Protein AF-A0A812KRI3-F1 (afdb_monomer_lite)

Foldseek 3Di:
DDADLQPLFDWDDDPPDDIDTDPAWDKDAQPPDDQDQGIWTPHDSQWIFTWGQDPVGIDGFWIWGWDHHNVDIDIDIDTPDPVCVVVDAQGPQQPVVVRRDDDDDPDQCVVVVHDPVVSVVVVVVVVVVPQPRDFDDDPLLVVQLVLLCVLPNPVVVVVPRLSNSSSRVCSRRNSVSSNRSSVSVVVD

Secondary structure (DSSP, 8-state):
-B--TTT---EE--TTPPPEE--S-EEEE--SS-SSEEEEEEEETTEEEEEEEETTEEEEEEEEEEEEETTEEEEEEEESSGGGGGG--S---TT-TTT--PPP--S-TTTTT--HHHHHHHHHHHHTTTSSS----THHHHHHHHHHHHHH-HHHHHT-HHHHHHHHHHHHH-HHHHHHHHHHHTT-

Structure (mmCIF, N/CA/C/O backbone):
data_AF-A0A812KRI3-F1
#
_entry.id   AF-A0A812KRI3-F1
#
loop_
_atom_site.group_PDB
_atom_site.id
_atom_site.type_symbol
_atom_site.label_atom_id
_atom_site.label_alt_id
_atom_site.label_comp_id
_atom_site.label_asym_id
_atom_site.label_entity_id
_atom_site.label_seq_id
_atom_site.pdbx_PDB_ins_code
_atom_site.Cartn_x
_atom_site.Cartn_y
_atom_site.Cartn_z
_atom_site.occupancy
_atom_site.B_iso_or_equiv
_atom_site.auth_seq_id
_atom_site.auth_comp_id
_atom_site.auth_asym_id
_atom_site.auth_atom_id
_atom_site.pdbx_PDB_model_num
ATOM 1 N N . MET A 1 1 ? 4.266 -7.691 -10.364 1.00 86.94 1 MET A N 1
ATOM 2 C CA . MET A 1 1 ? 4.251 -8.475 -9.106 1.00 86.94 1 MET A CA 1
ATOM 3 C C . MET A 1 1 ? 2.855 -8.373 -8.529 1.00 86.94 1 MET A C 1
ATOM 5 O O . MET A 1 1 ? 2.198 -7.378 -8.803 1.00 86.94 1 MET A O 1
ATOM 9 N N . GLU A 1 2 ? 2.407 -9.366 -7.775 1.00 88.56 2 GLU A N 1
ATOM 10 C CA . GLU A 1 2 ? 1.083 -9.372 -7.146 1.00 88.56 2 GLU A CA 1
ATOM 11 C C . GLU A 1 2 ? 1.200 -9.870 -5.702 1.00 88.56 2 GLU A C 1
ATOM 13 O O . GLU A 1 2 ? 2.012 -10.753 -5.418 1.00 88.56 2 GLU A O 1
ATOM 18 N N . LEU A 1 3 ? 0.403 -9.286 -4.809 1.00 88.56 3 LEU A N 1
ATOM 19 C CA . LEU A 1 3 ? 0.239 -9.702 -3.421 1.00 88.56 3 LEU A CA 1
ATOM 20 C C . LEU A 1 3 ? -1.256 -9.805 -3.127 1.00 88.56 3 LEU A C 1
ATOM 22 O O . LEU A 1 3 ? -2.022 -8.910 -3.480 1.00 88.56 3 LEU A O 1
ATOM 26 N N . THR A 1 4 ? -1.652 -10.877 -2.451 1.00 84.50 4 THR A N 1
ATOM 27 C CA . THR A 1 4 ? -3.043 -11.166 -2.092 1.00 84.50 4 THR A CA 1
ATOM 28 C C . THR A 1 4 ? -3.178 -11.378 -0.590 1.00 84.50 4 THR A C 1
ATOM 30 O O . THR A 1 4 ? -2.294 -11.957 0.039 1.00 84.50 4 THR A O 1
ATOM 33 N N . SER A 1 5 ? -4.302 -10.953 -0.008 1.00 82.50 5 SER A N 1
ATOM 34 C CA . SER A 1 5 ? -4.570 -11.086 1.434 1.00 82.50 5 SER A CA 1
ATOM 35 C C . SER A 1 5 ? -4.965 -12.506 1.856 1.00 82.50 5 SER A C 1
ATOM 37 O O . SER A 1 5 ? -5.220 -12.736 3.036 1.00 82.50 5 SER A O 1
ATOM 39 N N . GLU A 1 6 ? -5.077 -13.430 0.896 1.00 83.12 6 GLU A N 1
ATOM 40 C CA . GLU A 1 6 ? -5.405 -14.842 1.119 1.00 83.12 6 GLU A CA 1
ATOM 41 C C . GLU A 1 6 ? -4.252 -15.591 1.797 1.00 83.12 6 GLU A C 1
ATOM 43 O O . GLU A 1 6 ? -4.473 -16.334 2.748 1.00 83.12 6 GLU A O 1
ATOM 48 N N . ASP A 1 7 ? -3.019 -15.362 1.344 1.00 87.31 7 ASP A N 1
ATOM 49 C CA . ASP A 1 7 ? -1.835 -16.072 1.835 1.00 87.31 7 ASP A CA 1
ATOM 50 C C . ASP A 1 7 ? -0.623 -15.172 2.095 1.00 87.31 7 ASP A C 1
ATOM 52 O O . ASP A 1 7 ? 0.414 -15.652 2.555 1.00 87.31 7 ASP A O 1
ATOM 56 N N . CYS A 1 8 ? -0.740 -13.871 1.817 1.00 89.62 8 CYS A N 1
ATOM 57 C CA . CYS A 1 8 ? 0.326 -12.894 1.999 1.00 89.62 8 CYS A CA 1
ATOM 58 C C . CYS A 1 8 ? 1.640 -13.260 1.295 1.00 89.62 8 CYS A C 1
ATOM 60 O O . CYS A 1 8 ? 2.725 -12.877 1.744 1.00 89.62 8 CYS A O 1
ATOM 62 N N . GLN A 1 9 ? 1.555 -13.972 0.168 1.00 91.31 9 GLN A N 1
ATOM 63 C CA . GLN A 1 9 ? 2.718 -14.334 -0.631 1.00 91.31 9 GLN A CA 1
ATOM 64 C C . GLN A 1 9 ? 2.850 -13.439 -1.858 1.00 91.31 9 GLN A C 1
ATOM 66 O O . GLN A 1 9 ? 1.951 -13.342 -2.696 1.00 91.31 9 GLN A O 1
ATOM 71 N N . TRP A 1 10 ? 4.025 -12.826 -1.994 1.00 92.12 10 TRP A N 1
ATOM 72 C CA . TRP A 1 10 ? 4.387 -12.110 -3.206 1.00 92.12 10 TRP A CA 1
ATOM 73 C C . TRP A 1 10 ? 4.599 -13.086 -4.356 1.00 92.12 10 TRP A C 1
ATOM 75 O O . TRP A 1 10 ? 5.357 -14.054 -4.257 1.00 92.12 10 TRP A O 1
ATOM 85 N N . ARG A 1 11 ? 3.956 -12.789 -5.481 1.00 91.62 11 ARG A N 1
ATOM 86 C CA . ARG A 1 11 ? 4.063 -13.544 -6.723 1.00 91.62 11 ARG A CA 1
ATOM 87 C C . ARG A 1 11 ? 4.602 -12.664 -7.835 1.00 91.62 11 ARG A C 1
ATOM 89 O O . ARG A 1 11 ? 4.331 -11.463 -7.917 1.00 91.62 11 ARG A O 1
ATOM 96 N N . SER A 1 12 ? 5.364 -13.272 -8.731 1.00 89.69 12 SER A N 1
ATOM 97 C CA . SER A 1 12 ? 5.821 -12.619 -9.954 1.00 89.69 12 SER A CA 1
ATOM 98 C C . SER A 1 12 ? 5.426 -13.428 -11.177 1.00 89.69 12 SER A C 1
ATOM 100 O O . SER A 1 12 ? 5.276 -14.649 -11.130 1.00 89.69 12 SER A O 1
ATOM 102 N N . LYS A 1 13 ? 5.258 -12.704 -12.277 1.00 86.06 13 LYS A N 1
ATOM 103 C CA . LYS A 1 13 ? 5.088 -13.229 -13.621 1.00 86.06 13 LYS A CA 1
ATOM 104 C C . LYS A 1 13 ? 5.962 -12.380 -14.535 1.00 86.06 13 LYS A C 1
ATOM 106 O O . LYS A 1 13 ? 5.955 -11.157 -14.420 1.00 86.06 13 LYS A O 1
ATOM 111 N N . ASN A 1 14 ? 6.737 -13.031 -15.396 1.00 77.75 14 ASN A N 1
ATOM 112 C CA . ASN A 1 14 ? 7.571 -12.371 -16.398 1.00 77.75 14 ASN A CA 1
ATOM 113 C C . ASN A 1 14 ? 7.253 -12.969 -17.777 1.00 77.75 14 ASN A C 1
ATOM 115 O O . ASN A 1 14 ? 7.376 -14.184 -17.966 1.00 77.75 14 ASN A O 1
ATOM 119 N N . GLY A 1 15 ? 6.805 -12.129 -18.713 1.00 73.81 15 GLY A N 1
ATOM 120 C CA . GLY A 1 15 ? 6.352 -12.541 -20.043 1.00 73.81 15 GLY A CA 1
ATOM 121 C C . GLY A 1 15 ? 5.237 -13.593 -19.991 1.00 73.81 15 GLY A C 1
ATOM 122 O O . GLY A 1 15 ? 4.277 -13.476 -19.230 1.00 73.81 15 GLY A O 1
ATOM 123 N N . HIS A 1 16 ? 5.387 -14.659 -20.781 1.00 69.12 16 HIS A N 1
ATOM 124 C CA . HIS A 1 16 ? 4.408 -15.750 -20.890 1.00 69.12 16 HIS A CA 1
ATOM 125 C C . HIS A 1 16 ? 4.512 -16.825 -19.794 1.00 69.12 16 HIS A C 1
ATOM 127 O O . HIS A 1 16 ? 3.858 -17.862 -19.892 1.00 69.12 16 HIS A O 1
ATOM 133 N N . ARG A 1 17 ? 5.340 -16.629 -18.759 1.00 79.25 17 ARG A N 1
ATOM 134 C CA . ARG A 1 17 ? 5.464 -17.608 -17.666 1.00 79.25 17 ARG A CA 1
ATOM 135 C C . ARG A 1 17 ? 4.203 -17.640 -16.800 1.00 79.25 17 ARG A C 1
ATOM 137 O O . ARG A 1 17 ? 3.442 -16.676 -16.752 1.00 79.25 17 ARG A O 1
ATOM 144 N N . SER A 1 18 ? 3.986 -18.749 -16.100 1.00 86.19 18 SER A N 1
ATOM 145 C CA . SER A 1 18 ? 2.969 -18.830 -15.051 1.00 86.19 18 SER A CA 1
ATOM 146 C C . SER A 1 18 ? 3.369 -17.988 -13.837 1.00 86.19 18 SER A C 1
ATOM 148 O O . SER A 1 18 ? 4.550 -17.713 -13.620 1.00 86.19 18 SER A O 1
ATOM 150 N N . TRP A 1 19 ? 2.381 -17.602 -13.030 1.00 88.81 19 TRP A N 1
ATOM 151 C CA . TRP A 1 19 ? 2.625 -16.987 -11.728 1.00 88.81 19 TRP A CA 1
ATOM 152 C C . TRP A 1 19 ? 3.395 -17.943 -10.813 1.00 88.81 19 TRP A C 1
ATOM 154 O O . TRP A 1 19 ? 3.071 -19.128 -10.737 1.00 88.81 19 TRP A O 1
ATOM 164 N N . SER A 1 20 ? 4.391 -17.421 -10.100 1.00 90.62 20 SER A N 1
ATOM 165 C CA . SER A 1 20 ? 5.148 -18.171 -9.096 1.00 90.62 20 SER A CA 1
ATOM 166 C C . SER A 1 20 ? 5.447 -17.312 -7.874 1.00 90.62 20 SER A C 1
ATOM 168 O O . SER A 1 20 ? 5.650 -16.099 -7.995 1.00 90.62 20 SER A O 1
ATOM 170 N N . VAL A 1 21 ? 5.510 -17.952 -6.707 1.00 91.94 21 VAL A N 1
ATOM 171 C CA . VAL A 1 21 ? 5.918 -17.317 -5.447 1.00 91.94 21 VAL A CA 1
ATOM 172 C C . VAL A 1 21 ? 7.361 -16.823 -5.561 1.00 91.94 21 VAL A C 1
ATOM 174 O O . VAL A 1 21 ? 8.212 -17.478 -6.166 1.00 91.94 21 VAL A O 1
ATOM 177 N N . ILE A 1 22 ? 7.631 -15.639 -5.017 1.00 91.19 22 ILE A N 1
ATOM 178 C CA . ILE A 1 22 ? 8.972 -15.060 -4.967 1.00 91.19 22 ILE A CA 1
ATOM 179 C C . ILE A 1 22 ? 9.683 -15.566 -3.705 1.00 91.19 22 ILE A C 1
ATOM 181 O O . ILE A 1 22 ? 9.442 -15.079 -2.605 1.00 91.19 22 ILE A O 1
ATOM 185 N N . GLU A 1 23 ? 10.575 -16.543 -3.860 1.00 85.00 23 GLU A N 1
ATOM 186 C CA . GLU A 1 23 ? 11.296 -17.163 -2.731 1.00 85.00 23 GLU A CA 1
ATOM 187 C C . GLU A 1 23 ? 12.569 -16.406 -2.314 1.00 85.00 23 GLU A C 1
ATOM 189 O O . GLU A 1 23 ? 13.093 -16.594 -1.219 1.00 85.00 23 GLU A O 1
ATOM 194 N N . ARG A 1 24 ? 13.097 -15.557 -3.199 1.00 84.50 24 ARG A N 1
ATOM 195 C CA . ARG A 1 24 ? 14.355 -14.815 -3.029 1.00 84.50 24 ARG A CA 1
ATOM 196 C C . ARG A 1 24 ? 14.280 -13.476 -3.746 1.00 84.50 24 ARG A C 1
ATOM 198 O O . ARG A 1 24 ? 13.348 -13.256 -4.514 1.00 84.50 24 ARG A O 1
ATOM 205 N N . ASN A 1 25 ? 15.283 -12.621 -3.549 1.00 83.12 25 ASN A N 1
ATOM 206 C CA . ASN A 1 25 ? 15.381 -11.334 -4.240 1.00 83.12 25 ASN A CA 1
ATOM 207 C C . ASN A 1 25 ? 15.121 -11.501 -5.742 1.00 83.12 25 ASN A C 1
ATOM 209 O O . ASN A 1 25 ? 15.734 -12.350 -6.399 1.00 83.12 25 ASN A O 1
ATOM 213 N N . ALA A 1 26 ? 14.193 -10.705 -6.266 1.00 83.12 26 ALA A N 1
ATOM 214 C CA . ALA A 1 26 ? 13.738 -10.812 -7.642 1.00 83.12 26 ALA A CA 1
ATOM 215 C C . ALA A 1 26 ? 13.557 -9.428 -8.254 1.00 83.12 26 ALA A C 1
ATOM 217 O O . ALA A 1 26 ? 12.949 -8.547 -7.651 1.00 83.12 26 ALA A O 1
ATOM 218 N N . SER A 1 27 ? 14.036 -9.284 -9.485 1.00 82.38 27 SER A N 1
ATOM 219 C CA . SER A 1 27 ? 13.866 -8.083 -10.290 1.00 82.38 27 SER A CA 1
ATOM 220 C C . SER A 1 27 ? 12.830 -8.344 -11.375 1.00 82.38 27 SER A C 1
ATOM 222 O O . SER A 1 27 ? 12.943 -9.313 -12.131 1.00 82.38 27 SER A O 1
ATOM 224 N N . LEU A 1 28 ? 11.829 -7.476 -11.474 1.00 81.69 28 LEU A N 1
ATOM 225 C CA . LEU A 1 28 ? 11.020 -7.333 -12.678 1.00 81.69 28 LEU A CA 1
ATOM 226 C C . LEU A 1 28 ? 11.351 -5.983 -13.287 1.00 81.69 28 LEU A C 1
ATOM 228 O O . LEU A 1 28 ? 11.115 -4.962 -12.653 1.00 81.69 28 LEU A O 1
ATOM 232 N N . SER A 1 29 ? 11.881 -5.971 -14.504 1.00 74.38 29 SER A N 1
ATOM 233 C CA . SER A 1 29 ? 12.151 -4.735 -15.231 1.00 74.38 29 SER A CA 1
ATOM 234 C C . SER A 1 29 ? 11.483 -4.740 -16.597 1.00 74.38 29 SER A C 1
ATOM 236 O O . SER A 1 29 ? 11.454 -5.760 -17.285 1.00 74.38 29 SER A O 1
ATOM 238 N N . LEU A 1 30 ? 10.939 -3.586 -16.969 1.00 66.94 30 LEU A N 1
ATOM 239 C CA . LEU A 1 30 ? 10.520 -3.283 -18.327 1.00 66.94 30 LEU A CA 1
ATOM 240 C C . LEU A 1 30 ? 11.709 -2.591 -18.990 1.00 66.94 30 LEU A C 1
ATOM 242 O O . LEU A 1 30 ? 12.066 -1.468 -18.640 1.00 66.94 30 LEU A O 1
ATOM 246 N N . LEU A 1 31 ? 12.370 -3.306 -19.900 1.00 56.31 31 LEU A N 1
ATOM 247 C CA . LEU A 1 31 ? 13.532 -2.796 -20.636 1.00 56.31 31 LEU A CA 1
ATOM 248 C C . LEU A 1 31 ? 13.129 -1.921 -21.838 1.00 56.31 31 LEU A C 1
ATOM 250 O O . LEU A 1 31 ? 13.996 -1.403 -22.538 1.00 56.31 31 LEU A O 1
ATOM 254 N N . GLU A 1 32 ? 11.830 -1.734 -22.078 1.00 54.91 32 GLU A N 1
ATOM 255 C CA . GLU A 1 32 ? 11.317 -0.961 -23.208 1.00 54.91 32 GLU A CA 1
ATOM 256 C C . GLU A 1 32 ? 11.245 0.542 -22.878 1.00 54.91 32 GLU A C 1
ATOM 258 O O . GLU A 1 32 ? 10.258 1.062 -22.371 1.00 54.91 32 GLU A O 1
ATOM 263 N N . GLY A 1 33 ? 12.347 1.242 -23.165 1.00 50.78 33 GLY A N 1
ATOM 264 C CA . GLY A 1 33 ? 12.343 2.530 -23.876 1.00 50.78 33 GLY A CA 1
ATOM 265 C C . GLY A 1 33 ? 11.748 3.799 -23.245 1.00 50.78 33 GLY A C 1
ATOM 266 O O . GLY A 1 33 ? 11.689 4.800 -23.955 1.00 50.78 33 GLY A O 1
ATOM 267 N N . GLY A 1 34 ? 11.332 3.820 -21.975 1.00 55.62 34 GLY A N 1
ATOM 268 C CA . GLY A 1 34 ? 10.761 5.021 -21.333 1.00 55.62 34 GLY A CA 1
ATOM 269 C C . GLY A 1 34 ? 11.473 5.478 -20.052 1.00 55.62 34 GLY A C 1
ATOM 270 O O . GLY A 1 34 ? 12.059 4.669 -19.338 1.00 55.62 34 GLY A O 1
ATOM 271 N N . GLU A 1 35 ? 11.367 6.772 -19.719 1.00 53.41 35 GLU A N 1
ATOM 272 C CA . GLU A 1 35 ? 11.865 7.388 -18.465 1.00 53.41 35 GLU A CA 1
ATOM 273 C C . GLU A 1 35 ? 11.015 7.044 -17.213 1.00 53.41 35 GLU A C 1
ATOM 275 O O . GLU A 1 35 ? 11.229 7.588 -16.130 1.00 53.41 35 GLU A O 1
ATOM 280 N N . TYR A 1 36 ? 10.029 6.151 -17.342 1.00 58.59 36 TYR A N 1
ATOM 281 C CA . TYR A 1 36 ? 9.099 5.780 -16.269 1.00 58.59 36 TYR A CA 1
ATOM 282 C C . TYR A 1 36 ? 9.704 4.771 -15.272 1.00 58.59 36 TYR A C 1
ATOM 284 O O . TYR A 1 36 ? 10.854 4.345 -15.401 1.00 58.59 36 TYR A O 1
ATOM 292 N N . VAL A 1 37 ? 8.928 4.373 -14.248 1.00 62.53 37 VAL A N 1
ATOM 293 C CA . VAL A 1 37 ? 9.296 3.257 -13.355 1.00 62.53 37 VAL A CA 1
ATOM 294 C C . VAL A 1 37 ? 9.533 2.024 -14.217 1.00 62.53 37 VAL A C 1
ATOM 296 O O . VAL A 1 37 ? 8.615 1.441 -14.782 1.00 62.53 37 VAL A O 1
ATOM 299 N N . THR A 1 38 ? 10.801 1.659 -14.331 1.00 74.88 38 THR A N 1
ATOM 300 C CA . THR A 1 38 ? 11.292 0.629 -15.251 1.00 74.88 38 THR A CA 1
ATOM 301 C C . THR A 1 38 ? 11.606 -0.659 -14.516 1.00 74.88 38 THR A C 1
ATOM 303 O O . THR A 1 38 ? 11.972 -1.646 -15.149 1.00 74.88 38 THR A O 1
ATOM 306 N N . GLY A 1 39 ? 11.433 -0.708 -13.190 1.00 82.25 39 GLY A N 1
ATOM 307 C CA . GLY A 1 39 ? 11.438 -1.983 -12.499 1.00 82.25 39 GLY A CA 1
ATOM 308 C C . GLY A 1 39 ? 11.049 -1.973 -11.029 1.00 82.25 39 GLY A C 1
ATOM 309 O O . GLY A 1 39 ? 11.084 -0.953 -10.342 1.00 82.25 39 GLY A O 1
ATOM 310 N N . PHE A 1 40 ? 10.733 -3.177 -10.574 1.00 87.56 40 PHE A N 1
ATOM 311 C CA . PHE A 1 40 ? 10.368 -3.553 -9.221 1.00 87.56 40 PHE A CA 1
ATOM 312 C C . PHE A 1 40 ? 11.410 -4.541 -8.705 1.00 87.56 40 PHE A C 1
ATOM 314 O O . PHE A 1 40 ? 11.623 -5.592 -9.310 1.00 87.56 40 PHE A O 1
ATOM 321 N N . GLU A 1 41 ? 12.055 -4.204 -7.597 1.00 89.88 41 GLU A N 1
ATOM 322 C CA . GLU A 1 41 ? 12.996 -5.078 -6.901 1.00 89.88 41 GLU A CA 1
ATOM 323 C C . GLU A 1 41 ? 12.339 -5.588 -5.626 1.00 89.88 41 GLU A C 1
ATOM 325 O O . GLU A 1 41 ? 12.158 -4.843 -4.661 1.00 89.88 41 GLU A O 1
ATOM 330 N N . TYR A 1 42 ? 11.979 -6.866 -5.616 1.00 91.75 42 TYR A N 1
ATOM 331 C CA . TYR A 1 42 ? 11.562 -7.541 -4.400 1.00 91.75 42 TYR A CA 1
ATOM 332 C C . TYR A 1 42 ? 12.783 -7.719 -3.495 1.00 91.75 42 TYR A C 1
ATOM 334 O O . TYR A 1 42 ? 13.710 -8.458 -3.840 1.00 91.75 42 TYR A O 1
ATOM 342 N N . VAL A 1 43 ? 12.777 -7.040 -2.346 1.00 91.62 43 VAL A N 1
ATOM 343 C CA . VAL A 1 43 ? 13.818 -7.171 -1.316 1.00 91.62 43 VAL A CA 1
ATOM 344 C C . VAL A 1 43 ? 13.382 -8.197 -0.279 1.00 91.62 43 VAL A C 1
ATOM 346 O O . VAL A 1 43 ? 14.136 -9.097 0.075 1.00 91.62 43 VAL A O 1
ATOM 349 N N . ASN A 1 44 ? 12.160 -8.049 0.227 1.00 91.69 44 ASN A N 1
ATOM 350 C CA . ASN A 1 44 ? 11.514 -8.980 1.144 1.00 91.69 44 ASN A CA 1
ATOM 351 C C . ASN A 1 44 ? 9.999 -8.732 1.14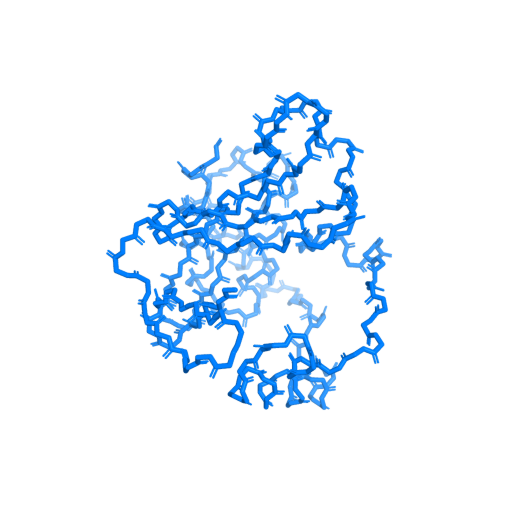1 1.00 91.69 44 ASN A C 1
ATOM 353 O O . ASN A 1 44 ? 9.517 -7.794 0.510 1.00 91.69 44 ASN A O 1
ATOM 357 N N . ALA A 1 45 ? 9.251 -9.537 1.898 1.00 89.94 45 ALA A N 1
ATOM 358 C CA . ALA A 1 45 ? 7.792 -9.455 1.951 1.00 89.94 45 ALA A CA 1
ATOM 359 C C . ALA A 1 45 ? 7.248 -8.071 2.356 1.00 89.94 45 ALA A C 1
ATOM 361 O O . ALA A 1 45 ? 6.120 -7.735 1.997 1.00 89.94 45 ALA A O 1
ATOM 362 N N . LYS A 1 46 ? 8.050 -7.271 3.072 1.00 91.44 46 LYS A N 1
ATOM 363 C CA . LYS A 1 46 ? 7.685 -5.939 3.562 1.00 91.44 46 LYS A CA 1
ATOM 364 C C . LYS A 1 46 ? 8.180 -4.795 2.676 1.00 91.44 46 LYS A C 1
ATOM 366 O O . LYS A 1 46 ? 7.697 -3.680 2.836 1.00 91.44 46 LYS A O 1
ATOM 371 N N . HIS A 1 47 ? 9.121 -5.047 1.762 1.00 91.44 47 HIS A N 1
ATOM 372 C CA . HIS A 1 47 ? 9.783 -4.003 0.979 1.00 91.44 47 HIS A CA 1
ATOM 373 C C . HIS A 1 47 ? 9.962 -4.405 -0.485 1.00 91.44 47 HIS A C 1
ATOM 375 O O . HIS A 1 47 ? 10.697 -5.345 -0.813 1.00 91.44 47 HIS A O 1
ATOM 381 N N . VAL A 1 48 ? 9.368 -3.606 -1.369 1.00 92.19 48 VAL A N 1
ATOM 382 C CA . VAL A 1 48 ? 9.635 -3.638 -2.811 1.00 92.19 48 VAL A CA 1
ATOM 383 C C . VAL A 1 48 ? 10.191 -2.281 -3.228 1.00 92.19 48 VAL A C 1
ATOM 385 O O . VAL A 1 48 ? 9.549 -1.257 -3.003 1.00 92.19 48 VAL A O 1
ATOM 388 N N . ASN A 1 49 ? 11.377 -2.247 -3.837 1.00 91.56 49 ASN A N 1
ATOM 389 C C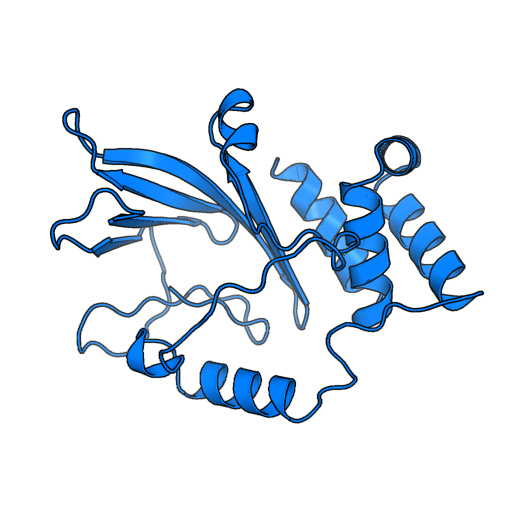A . ASN A 1 49 ? 11.926 -0.997 -4.362 1.00 91.56 49 ASN A CA 1
ATOM 390 C C . ASN A 1 49 ? 11.401 -0.750 -5.772 1.00 91.56 49 ASN A C 1
ATOM 392 O O . ASN A 1 49 ? 11.345 -1.658 -6.601 1.00 91.56 49 ASN A O 1
ATOM 396 N N . LEU A 1 50 ? 11.053 0.497 -6.047 1.00 89.44 50 LEU A N 1
ATOM 397 C CA . LEU A 1 50 ? 10.608 0.969 -7.347 1.00 89.44 50 LEU A CA 1
ATOM 398 C C . LEU A 1 50 ? 11.719 1.848 -7.923 1.00 89.44 50 LEU A C 1
ATOM 400 O O . LEU A 1 50 ? 12.105 2.870 -7.339 1.00 89.44 50 LEU A O 1
ATOM 404 N N . GLY A 1 51 ? 12.253 1.411 -9.060 1.00 86.75 51 GLY A N 1
ATOM 405 C CA . GLY A 1 51 ? 13.407 2.018 -9.706 1.00 86.75 51 GLY A CA 1
ATOM 406 C C . GLY A 1 51 ? 13.090 2.597 -11.077 1.00 86.75 51 GLY A C 1
ATOM 407 O O . GLY A 1 51 ? 12.240 2.088 -11.810 1.00 86.75 51 GLY A O 1
ATOM 408 N N . ILE A 1 52 ? 13.825 3.649 -11.422 1.00 83.75 52 ILE A N 1
ATOM 409 C CA . ILE A 1 52 ? 13.839 4.262 -12.751 1.00 83.75 52 ILE A CA 1
ATOM 410 C C . ILE A 1 52 ? 15.219 4.088 -13.385 1.00 83.75 52 ILE A C 1
ATOM 412 O O . ILE A 1 52 ? 16.242 4.075 -12.691 1.00 83.75 52 ILE A O 1
ATOM 416 N N . ASN A 1 53 ? 15.252 3.979 -14.707 1.00 77.62 53 ASN A N 1
ATOM 417 C CA . ASN A 1 53 ? 16.484 4.003 -15.475 1.00 77.62 53 ASN A CA 1
ATOM 418 C C . ASN A 1 53 ? 16.834 5.465 -15.730 1.00 77.62 53 ASN A C 1
ATOM 420 O O . ASN A 1 53 ? 16.027 6.219 -16.263 1.00 77.62 53 ASN A O 1
ATOM 424 N N . THR A 1 54 ? 18.034 5.871 -15.331 1.00 76.75 54 THR A N 1
ATOM 425 C CA . THR A 1 54 ? 18.559 7.216 -15.585 1.00 76.75 54 THR A CA 1
ATOM 426 C C . THR A 1 54 ? 19.763 7.124 -16.523 1.00 76.75 54 THR A C 1
ATOM 428 O O . THR A 1 54 ? 20.357 6.046 -16.638 1.00 76.75 54 THR A O 1
ATOM 431 N N . PRO A 1 55 ? 20.213 8.237 -17.131 1.00 78.81 55 PRO A N 1
ATOM 432 C CA . PRO A 1 55 ? 21.467 8.260 -17.891 1.00 78.81 55 PRO A CA 1
ATOM 433 C C . PRO A 1 55 ? 22.695 7.793 -17.089 1.00 78.81 55 PRO A C 1
ATOM 435 O O . PRO A 1 55 ? 23.700 7.392 -17.668 1.00 78.81 55 PRO A O 1
ATOM 438 N N . HIS A 1 56 ? 22.616 7.821 -15.755 1.00 81.62 56 HIS A N 1
ATOM 439 C CA . HIS A 1 56 ? 23.675 7.386 -14.841 1.00 81.62 56 HIS A CA 1
ATOM 440 C C . HIS A 1 56 ? 23.464 5.963 -14.297 1.00 81.62 56 HIS A C 1
ATOM 442 O O . HIS A 1 56 ? 24.160 5.548 -13.372 1.00 81.62 56 HIS A O 1
ATOM 448 N N . GLY A 1 57 ? 22.509 5.216 -14.854 1.00 77.69 57 GLY A N 1
ATOM 449 C CA . GLY A 1 57 ? 22.139 3.873 -14.418 1.00 77.69 57 GLY A CA 1
ATOM 450 C C . GLY A 1 57 ? 20.821 3.829 -13.647 1.00 77.69 57 GLY A C 1
ATOM 451 O O . GLY A 1 57 ? 20.087 4.817 -13.546 1.00 77.69 57 GLY A O 1
ATOM 452 N N . LYS A 1 58 ? 20.496 2.647 -13.118 1.00 79.19 58 LYS A N 1
ATOM 453 C CA . LYS A 1 58 ? 19.265 2.420 -12.360 1.00 79.19 58 LYS A CA 1
ATOM 454 C C . LYS A 1 58 ? 19.330 3.117 -11.001 1.00 79.19 58 LYS A C 1
ATOM 456 O O . LYS A 1 58 ? 20.296 2.945 -10.259 1.00 79.19 58 LYS A O 1
ATOM 461 N N . LYS A 1 59 ? 18.280 3.862 -10.660 1.00 84.56 59 LYS A N 1
ATOM 462 C CA . LYS A 1 59 ? 18.116 4.504 -9.354 1.00 84.56 59 LYS A CA 1
ATOM 463 C C . LYS A 1 59 ? 16.788 4.084 -8.739 1.00 84.56 59 LYS A C 1
ATOM 465 O O . LYS A 1 59 ? 15.731 4.326 -9.317 1.00 84.56 59 LYS A O 1
ATOM 470 N N . ASP A 1 60 ? 16.847 3.521 -7.539 1.00 86.94 60 ASP A N 1
ATOM 471 C CA . ASP A 1 60 ? 15.661 3.346 -6.705 1.00 86.94 60 ASP A CA 1
ATOM 472 C C . ASP A 1 60 ? 15.197 4.717 -6.214 1.00 86.94 60 ASP A C 1
ATOM 474 O O . ASP A 1 60 ? 15.974 5.462 -5.609 1.00 86.94 60 ASP A O 1
ATOM 478 N N . ILE A 1 61 ? 13.938 5.050 -6.473 1.00 86.31 61 ILE A N 1
ATOM 479 C CA . ILE A 1 61 ? 13.346 6.344 -6.097 1.00 86.31 61 ILE A CA 1
ATOM 480 C C . ILE A 1 61 ? 12.244 6.190 -5.055 1.00 86.31 61 ILE A C 1
ATOM 482 O O . ILE A 1 61 ? 11.994 7.103 -4.270 1.00 86.31 61 ILE A O 1
ATOM 486 N N . LEU A 1 62 ? 11.616 5.019 -5.014 1.00 88.50 62 LEU A N 1
ATOM 487 C CA . LEU A 1 62 ? 10.460 4.741 -4.181 1.00 88.50 62 LEU A CA 1
ATOM 488 C C . LEU A 1 62 ? 10.608 3.379 -3.513 1.00 88.50 62 LEU A C 1
ATOM 490 O O . LEU A 1 62 ? 11.254 2.470 -4.038 1.00 88.50 62 LEU A O 1
ATOM 494 N N . VAL A 1 63 ? 9.992 3.250 -2.348 1.00 90.06 63 VAL A N 1
ATOM 495 C CA . VAL A 1 63 ? 9.860 2.001 -1.606 1.00 90.06 63 VAL A CA 1
ATOM 496 C C . VAL A 1 63 ? 8.379 1.784 -1.349 1.00 90.06 63 VAL A C 1
ATOM 498 O O . VAL A 1 63 ? 7.691 2.677 -0.857 1.00 90.06 63 VAL A O 1
ATOM 501 N N . LEU A 1 64 ? 7.883 0.607 -1.707 1.00 90.00 64 LEU A N 1
ATOM 502 C CA . LEU A 1 64 ? 6.566 0.133 -1.317 1.00 90.00 64 LEU A CA 1
ATOM 503 C C . LEU A 1 64 ? 6.713 -0.649 -0.011 1.00 90.00 64 LEU A C 1
ATOM 505 O O . LEU A 1 64 ? 7.194 -1.786 -0.010 1.00 90.00 64 LEU A O 1
ATOM 509 N N . ASN A 1 65 ? 6.307 -0.017 1.087 1.00 90.50 65 ASN A N 1
ATOM 510 C CA . ASN A 1 65 ? 6.244 -0.625 2.408 1.00 90.50 65 ASN A CA 1
ATOM 511 C C . ASN A 1 65 ? 4.939 -1.398 2.536 1.00 90.50 65 ASN A C 1
ATOM 513 O O . ASN A 1 65 ? 3.869 -0.873 2.221 1.00 90.50 65 ASN A O 1
ATOM 517 N N . THR A 1 66 ? 5.041 -2.648 2.968 1.00 91.00 66 THR A N 1
ATOM 518 C CA . THR A 1 66 ? 3.933 -3.597 2.939 1.00 91.00 66 THR A CA 1
ATOM 519 C C . THR A 1 66 ? 3.776 -4.308 4.267 1.00 91.00 66 THR A C 1
ATOM 521 O O . THR A 1 66 ? 4.726 -4.892 4.787 1.00 91.00 66 THR A O 1
ATOM 524 N N . VAL A 1 67 ? 2.545 -4.328 4.762 1.00 90.75 67 VAL A N 1
ATOM 525 C CA . VAL A 1 67 ? 2.115 -5.202 5.848 1.00 90.75 67 VAL A CA 1
ATOM 526 C C . VAL A 1 67 ? 0.921 -6.001 5.349 1.00 90.75 67 VAL A C 1
ATOM 528 O O . VAL A 1 67 ? -0.084 -5.434 4.929 1.00 90.75 67 VAL A O 1
ATOM 531 N N . CYS A 1 68 ? 1.044 -7.326 5.370 1.00 89.81 68 CYS A N 1
ATOM 532 C CA . CYS A 1 68 ? -0.034 -8.229 4.996 1.00 89.81 68 CYS A CA 1
ATOM 533 C C . CYS A 1 68 ? -0.361 -9.148 6.164 1.00 89.81 68 CYS A C 1
ATOM 535 O O . CYS A 1 68 ? 0.508 -9.839 6.696 1.00 89.81 68 CYS A O 1
ATOM 537 N N . MET A 1 69 ? -1.633 -9.148 6.533 1.00 84.88 69 MET A N 1
ATOM 538 C CA . MET A 1 69 ? -2.250 -10.034 7.504 1.00 84.88 69 MET A CA 1
ATOM 539 C C . MET A 1 69 ? -3.421 -10.747 6.818 1.00 84.88 69 MET A C 1
ATOM 541 O O . MET A 1 69 ? -3.939 -10.278 5.804 1.00 84.88 69 MET A O 1
ATOM 545 N N . SER A 1 70 ? -3.860 -11.881 7.367 1.00 74.50 70 SER A N 1
ATOM 546 C CA . SER A 1 70 ? -5.013 -12.617 6.832 1.00 74.50 70 SER A CA 1
ATOM 547 C C . SER A 1 70 ? -6.229 -11.690 6.700 1.00 74.50 70 SER A C 1
ATOM 549 O O . SER A 1 70 ? -6.786 -11.254 7.705 1.00 74.50 70 SER A O 1
ATOM 551 N N . GLY A 1 71 ? -6.635 -11.388 5.464 1.00 73.25 71 GLY A N 1
ATOM 552 C CA . GLY A 1 71 ? -7.761 -10.495 5.164 1.00 73.25 71 GLY A CA 1
ATOM 553 C C . GLY A 1 71 ? -7.474 -8.985 5.201 1.00 73.25 71 GLY A C 1
ATOM 554 O O . GLY A 1 71 ? -8.391 -8.212 4.933 1.00 73.25 71 GLY A O 1
ATOM 555 N N . ALA A 1 72 ? -6.241 -8.548 5.476 1.00 77.00 72 ALA A N 1
ATOM 556 C CA . ALA A 1 72 ? -5.874 -7.131 5.512 1.00 77.00 72 ALA A CA 1
ATOM 557 C C . ALA A 1 72 ? -4.500 -6.884 4.874 1.00 77.00 72 ALA A C 1
ATOM 559 O O . ALA A 1 72 ? -3.488 -7.431 5.305 1.00 77.00 72 ALA A O 1
ATOM 560 N N . ILE A 1 73 ? -4.455 -6.023 3.859 1.00 84.00 73 ILE A N 1
ATOM 561 C CA . ILE A 1 73 ? -3.210 -5.521 3.275 1.00 84.00 73 ILE A CA 1
ATOM 562 C C . ILE A 1 73 ? -3.164 -4.019 3.515 1.00 84.00 73 ILE A C 1
ATOM 564 O O . ILE A 1 73 ? -4.070 -3.307 3.085 1.00 84.00 73 ILE A O 1
ATOM 568 N N . ASN A 1 74 ? -2.097 -3.548 4.157 1.00 84.44 74 ASN A N 1
ATOM 569 C CA . ASN A 1 74 ? -1.775 -2.132 4.245 1.00 84.44 74 ASN A CA 1
ATOM 570 C C . ASN A 1 74 ? -0.472 -1.858 3.478 1.00 84.44 74 ASN A C 1
ATOM 572 O O . ASN A 1 74 ? 0.524 -2.575 3.627 1.00 84.44 74 ASN A O 1
ATOM 576 N N . LEU A 1 75 ? -0.507 -0.854 2.607 1.00 84.50 75 LEU A N 1
ATOM 577 C CA . LEU A 1 75 ? 0.562 -0.522 1.671 1.00 84.50 75 LEU A CA 1
ATOM 578 C C . LEU A 1 75 ? 0.818 0.977 1.706 1.00 84.50 75 LEU A C 1
ATOM 580 O O . LEU A 1 75 ? -0.107 1.774 1.570 1.00 84.50 75 LEU A O 1
ATOM 584 N N . ARG A 1 76 ? 2.089 1.371 1.788 1.00 82.31 76 ARG A N 1
ATOM 585 C CA . ARG A 1 76 ? 2.482 2.778 1.693 1.00 82.31 76 ARG A CA 1
ATOM 586 C C . ARG A 1 76 ? 3.693 2.952 0.802 1.00 82.31 76 ARG A C 1
ATOM 588 O O . ARG A 1 76 ? 4.735 2.338 1.007 1.00 82.31 76 ARG A O 1
ATOM 595 N N . VAL A 1 77 ? 3.539 3.817 -0.194 1.00 83.94 77 VAL A N 1
ATOM 596 C CA . VAL A 1 77 ? 4.642 4.263 -1.040 1.00 83.94 77 VAL A CA 1
ATOM 597 C C . VAL A 1 77 ? 5.364 5.398 -0.322 1.00 83.94 77 VAL A C 1
ATOM 599 O O . VAL A 1 77 ? 4.748 6.409 0.018 1.00 83.94 77 VAL A O 1
ATOM 602 N N . SER A 1 78 ? 6.664 5.229 -0.115 1.00 84.19 78 SER A N 1
ATOM 603 C CA . SER A 1 78 ? 7.539 6.230 0.488 1.00 84.19 78 SER A CA 1
ATOM 604 C C . SER A 1 78 ? 8.686 6.561 -0.466 1.00 84.19 78 SER A C 1
ATOM 606 O O . SER A 1 78 ? 9.290 5.650 -1.041 1.00 84.19 78 SER A O 1
ATOM 608 N N . PRO A 1 79 ? 9.026 7.845 -0.657 1.00 85.88 79 PRO A N 1
ATOM 609 C CA . PRO A 1 79 ? 10.205 8.215 -1.423 1.00 85.88 79 PRO A CA 1
ATOM 610 C C . PRO A 1 79 ? 11.472 7.823 -0.661 1.00 85.88 79 PRO A C 1
ATOM 612 O O . PRO A 1 79 ? 11.519 7.870 0.567 1.00 85.88 79 PRO A O 1
ATOM 615 N N . ARG A 1 80 ? 12.539 7.496 -1.393 1.00 85.00 80 ARG A N 1
ATOM 616 C CA . ARG A 1 80 ? 13.862 7.232 -0.798 1.00 85.00 80 ARG A CA 1
ATOM 617 C C . ARG A 1 80 ? 14.440 8.465 -0.107 1.00 85.00 80 ARG A C 1
ATOM 619 O O . ARG A 1 80 ? 15.200 8.334 0.848 1.00 85.00 80 ARG A O 1
ATOM 626 N N . LYS A 1 81 ? 14.127 9.660 -0.616 1.00 83.88 81 LYS A N 1
ATOM 627 C CA . LYS A 1 81 ? 14.567 10.936 -0.046 1.00 83.88 81 LYS A CA 1
ATOM 628 C C . LYS A 1 81 ? 13.360 11.801 0.290 1.00 83.88 81 LYS A C 1
ATOM 630 O O . LYS A 1 81 ? 12.502 12.015 -0.557 1.00 83.88 81 LYS A O 1
ATOM 635 N N . ALA A 1 82 ? 13.340 12.382 1.490 1.00 78.19 82 ALA A N 1
ATOM 636 C CA . ALA A 1 82 ? 12.208 13.177 1.976 1.00 78.19 82 ALA A CA 1
ATOM 637 C C . ALA A 1 82 ? 11.787 14.309 1.015 1.00 78.19 82 ALA A C 1
ATOM 639 O O . ALA A 1 82 ? 10.601 14.530 0.799 1.00 78.19 82 ALA A O 1
ATOM 640 N N . PHE A 1 83 ? 12.743 14.989 0.368 1.00 78.12 83 PHE A N 1
ATOM 641 C CA . PHE A 1 83 ? 12.426 16.072 -0.572 1.00 78.12 83 PHE A CA 1
ATOM 642 C C . PHE A 1 83 ? 11.756 15.594 -1.871 1.00 78.12 83 PHE A C 1
ATOM 644 O O . PHE A 1 83 ? 11.178 16.417 -2.580 1.00 78.12 83 PHE A O 1
ATOM 651 N N . GLU A 1 84 ? 11.857 14.304 -2.213 1.00 78.75 84 GLU A N 1
ATOM 652 C CA . GLU A 1 84 ? 11.224 13.723 -3.403 1.00 78.75 84 GLU A CA 1
ATOM 653 C C . GLU A 1 84 ? 9.713 13.501 -3.174 1.00 78.75 84 GLU A C 1
ATOM 655 O O . GLU A 1 84 ? 8.971 13.369 -4.144 1.00 78.75 84 GLU A O 1
ATOM 660 N N . ALA A 1 85 ? 9.229 13.571 -1.922 1.00 75.00 85 ALA A N 1
ATOM 661 C CA . ALA A 1 85 ? 7.807 13.446 -1.576 1.00 75.00 85 ALA A CA 1
ATOM 662 C C . ALA A 1 85 ? 6.916 14.443 -2.329 1.00 75.00 85 ALA A C 1
ATOM 664 O O . ALA A 1 85 ? 5.799 14.109 -2.706 1.00 75.00 85 ALA A O 1
ATOM 665 N N . LYS A 1 86 ? 7.431 15.646 -2.615 1.00 73.19 86 LYS A N 1
ATOM 666 C CA . LYS A 1 86 ? 6.703 16.694 -3.349 1.00 73.19 86 LYS A CA 1
ATOM 667 C C . LYS A 1 86 ? 6.343 16.318 -4.790 1.00 73.19 86 LYS A C 1
ATOM 669 O O . LYS A 1 86 ? 5.535 17.004 -5.404 1.00 73.19 86 LYS A O 1
ATOM 674 N N . PHE A 1 87 ? 6.986 15.292 -5.347 1.00 74.25 87 PHE A N 1
ATOM 675 C CA . PHE A 1 87 ? 6.725 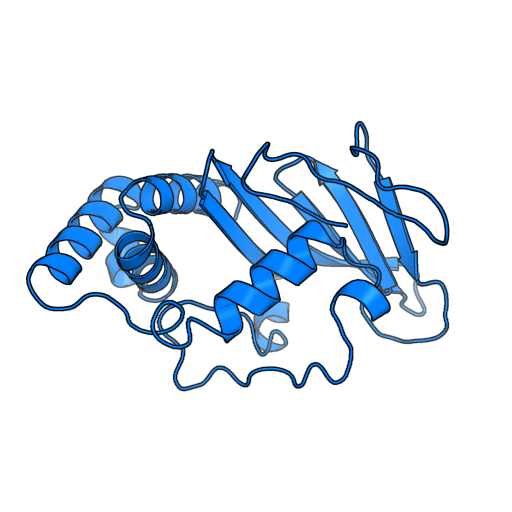14.809 -6.702 1.00 74.25 87 PHE A CA 1
ATOM 676 C C . PHE A 1 87 ? 5.731 13.645 -6.728 1.00 74.25 87 PHE A C 1
ATOM 678 O O . PHE A 1 87 ? 5.309 13.233 -7.806 1.00 74.25 87 PHE A O 1
ATOM 685 N N . LEU A 1 88 ? 5.357 13.104 -5.563 1.00 71.44 88 LEU A N 1
ATOM 686 C CA . LEU A 1 88 ? 4.365 12.044 -5.478 1.00 71.44 88 LEU A CA 1
ATOM 687 C C . LEU A 1 88 ? 2.971 12.643 -5.602 1.00 71.44 88 LEU A C 1
ATOM 689 O O . LEU A 1 88 ? 2.539 13.448 -4.782 1.00 71.44 88 LEU A O 1
ATOM 693 N N . THR A 1 89 ? 2.276 12.229 -6.654 1.00 63.03 89 THR A N 1
ATOM 694 C CA . THR A 1 89 ? 0.892 12.601 -6.940 1.00 63.03 89 THR A CA 1
ATOM 695 C C . THR A 1 89 ? 0.039 11.340 -6.980 1.00 63.03 89 THR A C 1
ATOM 697 O O . THR A 1 89 ? 0.534 10.255 -7.285 1.00 63.03 89 THR A O 1
ATOM 700 N N . GLY A 1 90 ? -1.236 11.461 -6.606 1.00 54.94 90 GLY A N 1
ATOM 701 C CA . GLY A 1 90 ? -2.186 10.348 -6.670 1.00 54.94 90 GLY A CA 1
ATOM 702 C C . GLY A 1 90 ? -1.878 9.162 -5.747 1.00 54.94 90 GLY A C 1
ATOM 703 O O . GLY A 1 90 ? -2.416 8.076 -5.953 1.00 54.94 90 GLY A O 1
ATOM 704 N N . GLN A 1 91 ? -1.045 9.346 -4.713 1.00 60.16 91 GLN A N 1
ATOM 705 C CA . GLN A 1 91 ? -0.989 8.379 -3.620 1.00 60.16 91 GLN A CA 1
ATOM 706 C C . GLN A 1 91 ? -2.387 8.289 -3.006 1.00 60.16 91 GLN A C 1
ATOM 708 O O . GLN A 1 91 ? -2.951 9.300 -2.581 1.00 60.16 91 GLN A O 1
ATOM 713 N N . ILE A 1 92 ? -2.943 7.079 -2.966 1.00 53.88 92 ILE A N 1
ATOM 714 C CA . ILE A 1 92 ? -4.210 6.823 -2.288 1.00 53.88 92 ILE A CA 1
ATOM 715 C C . ILE A 1 92 ? -3.940 6.924 -0.779 1.00 53.88 92 ILE A C 1
ATOM 717 O O . ILE A 1 92 ? -3.613 5.937 -0.135 1.00 53.88 92 ILE A O 1
ATOM 721 N N . GLN A 1 93 ? -3.980 8.145 -0.247 1.00 53.22 93 GLN A N 1
ATOM 722 C CA . GLN A 1 93 ? -4.029 8.437 1.187 1.00 53.22 93 GLN A CA 1
ATOM 723 C C . GLN A 1 93 ? -5.496 8.475 1.613 1.00 53.22 93 GLN A C 1
ATOM 725 O O . GLN A 1 93 ? -6.270 9.342 1.185 1.00 53.22 93 GLN A O 1
ATOM 730 N N . ALA A 1 94 ? -5.907 7.484 2.383 1.00 45.84 94 ALA A N 1
ATOM 731 C CA . ALA A 1 94 ? -7.235 7.422 2.950 1.00 45.84 94 ALA A CA 1
ATOM 732 C C . ALA A 1 94 ? -7.527 8.698 3.781 1.00 45.84 94 ALA A C 1
ATOM 734 O O . ALA A 1 94 ? -6.698 9.219 4.509 1.00 45.84 94 ALA A O 1
ATOM 735 N N . GLY A 1 95 ? -8.708 9.295 3.586 1.00 40.81 95 GLY A N 1
ATOM 736 C CA . GLY A 1 95 ? -9.060 10.601 4.178 1.00 40.81 95 GLY A CA 1
ATOM 737 C C . GLY A 1 95 ? -8.906 11.811 3.245 1.00 40.81 95 GLY A C 1
ATOM 738 O O . GLY A 1 95 ? -9.586 12.815 3.452 1.00 40.81 95 GLY A O 1
ATOM 739 N N . ASN A 1 96 ? -8.162 11.694 2.136 1.00 42.75 96 ASN A N 1
ATOM 740 C CA . ASN A 1 96 ? -8.055 12.743 1.105 1.00 42.75 96 ASN A CA 1
ATOM 741 C C . ASN A 1 96 ? -8.832 12.421 -0.187 1.00 42.75 96 ASN A C 1
ATOM 743 O O . ASN A 1 96 ? -8.556 12.962 -1.254 1.00 42.75 96 ASN A O 1
ATOM 747 N N . ALA A 1 97 ? -9.853 11.560 -0.103 1.00 45.38 97 ALA A N 1
ATOM 748 C CA . ALA A 1 97 ? -10.630 11.073 -1.251 1.00 45.38 97 ALA A CA 1
ATOM 749 C C . ALA A 1 97 ? -11.222 12.182 -2.152 1.00 45.38 97 ALA A C 1
ATOM 751 O O . ALA A 1 97 ? -11.512 11.931 -3.318 1.00 45.38 97 ALA A O 1
ATOM 752 N N . LYS A 1 98 ? -11.391 13.411 -1.639 1.00 44.25 98 LYS A N 1
ATOM 753 C CA . LYS A 1 98 ? -11.895 14.560 -2.413 1.00 44.25 98 LYS A CA 1
ATOM 754 C C . LYS A 1 98 ? -10.882 15.136 -3.413 1.00 44.25 98 LYS A C 1
ATOM 756 O O . LYS A 1 98 ? -11.312 15.793 -4.353 1.00 44.25 98 LYS A O 1
ATOM 761 N N . SER A 1 99 ? -9.581 14.909 -3.221 1.00 45.59 99 SER A N 1
ATOM 762 C CA . SER A 1 99 ? -8.499 15.380 -4.105 1.00 45.59 99 SER A CA 1
ATOM 763 C C . SER A 1 99 ? -7.785 14.244 -4.844 1.00 45.59 99 SER A C 1
ATOM 765 O O . SER A 1 99 ? -6.820 14.484 -5.567 1.00 45.59 99 SER A O 1
ATOM 767 N N . GLN A 1 100 ? -8.250 13.004 -4.681 1.00 54.00 100 GLN A N 1
ATOM 768 C CA . GLN A 1 100 ? -7.689 11.854 -5.376 1.00 54.00 100 GLN A CA 1
ATOM 769 C C . GLN A 1 100 ? -8.216 11.791 -6.804 1.00 54.00 100 GLN A C 1
ATOM 771 O O . GLN A 1 100 ? -9.324 11.317 -7.066 1.00 54.00 100 GLN A O 1
ATOM 776 N N . GLU A 1 101 ? -7.396 12.249 -7.741 1.00 52.41 101 GLU A N 1
ATOM 777 C CA . GLU A 1 101 ? -7.589 11.945 -9.150 1.00 52.41 101 GLU A CA 1
ATOM 778 C C . GLU A 1 101 ? -7.409 10.437 -9.341 1.00 52.41 101 GLU A C 1
ATOM 780 O O . GLU A 1 101 ? -6.324 9.883 -9.160 1.00 52.41 101 GLU A O 1
ATOM 785 N N . ARG A 1 102 ? -8.502 9.741 -9.670 1.00 56.34 102 ARG A N 1
ATOM 786 C CA . ARG A 1 102 ? -8.397 8.365 -10.151 1.00 56.34 102 ARG A CA 1
ATOM 787 C C . ARG A 1 102 ? -7.680 8.418 -11.488 1.00 56.34 102 ARG A C 1
ATOM 789 O O . ARG A 1 102 ? -8.203 9.010 -12.431 1.00 56.34 102 ARG A O 1
ATOM 796 N N . PHE A 1 103 ? -6.518 7.783 -11.574 1.00 59.25 103 PHE A N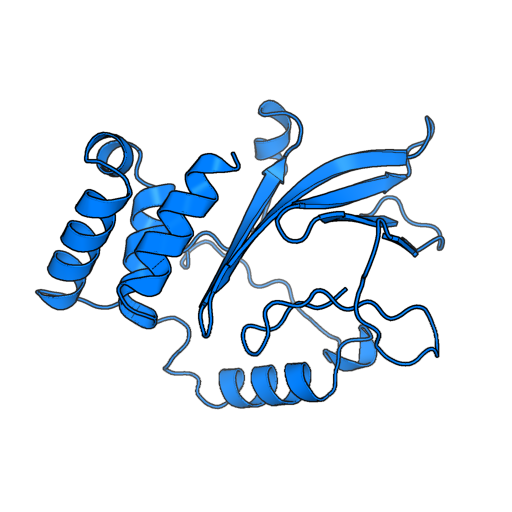 1
ATOM 797 C CA . PHE A 1 103 ? -5.855 7.619 -12.856 1.00 59.25 103 PHE A CA 1
ATOM 798 C C . PHE A 1 103 ? -6.775 6.824 -13.790 1.00 59.25 103 PHE A C 1
ATOM 800 O O . PHE A 1 103 ? -7.273 5.766 -13.385 1.00 59.25 103 PHE A O 1
ATOM 807 N N . PRO A 1 104 ? -7.050 7.325 -15.006 1.00 59.06 104 PRO A N 1
ATOM 808 C CA . PRO A 1 104 ? -7.797 6.556 -15.982 1.00 59.06 104 PRO A CA 1
ATOM 809 C C . PRO A 1 104 ? -6.998 5.292 -16.301 1.00 59.06 104 PRO A C 1
ATOM 811 O O . PRO A 1 104 ? -5.852 5.362 -16.737 1.00 59.06 104 PRO A O 1
ATOM 814 N N . VAL A 1 105 ? -7.598 4.132 -16.046 1.00 64.75 105 VAL A N 1
ATOM 815 C CA . VAL A 1 105 ? -7.058 2.847 -16.490 1.00 64.75 105 VAL A CA 1
ATOM 816 C C . VAL A 1 105 ? -7.881 2.449 -17.708 1.00 64.75 105 VAL A C 1
ATOM 818 O O . VAL A 1 105 ? -9.008 1.979 -17.574 1.00 64.75 105 VAL A O 1
ATOM 821 N N . GLU A 1 106 ? -7.355 2.731 -18.899 1.00 75.94 106 GLU A N 1
ATOM 822 C CA . GLU A 1 106 ? -8.015 2.406 -20.177 1.00 75.94 106 GLU A CA 1
ATOM 823 C C . GLU A 1 106 ? -7.965 0.899 -20.487 1.00 75.94 106 GLU A C 1
ATOM 825 O O . GLU A 1 106 ? -8.735 0.380 -21.292 1.00 75.94 106 GLU A O 1
ATOM 830 N N . GLU A 1 107 ? -7.069 0.194 -19.802 1.00 80.00 107 GLU A N 1
ATOM 831 C CA . GLU A 1 107 ? -6.732 -1.207 -19.996 1.00 80.00 107 GLU A CA 1
ATOM 832 C C . GLU A 1 107 ? -7.311 -2.116 -18.901 1.00 80.00 107 GLU A C 1
ATOM 834 O O . GLU A 1 107 ? -7.536 -1.703 -17.762 1.00 80.00 107 GLU A O 1
ATOM 839 N N . SER A 1 108 ? -7.563 -3.388 -19.223 1.00 84.56 108 SER A N 1
ATOM 840 C CA . SER A 1 108 ? -8.033 -4.346 -18.217 1.00 84.56 108 SER A CA 1
ATOM 841 C C . SER A 1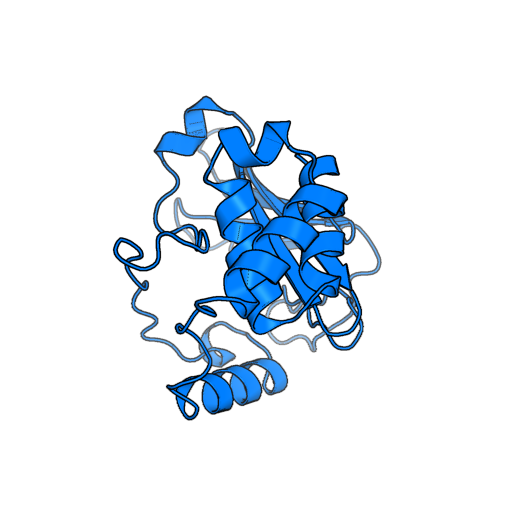 108 ? -6.880 -4.794 -17.317 1.00 84.56 108 SER A C 1
ATOM 843 O O . SER A 1 108 ? -5.717 -4.786 -17.717 1.00 84.56 108 SER A O 1
ATOM 845 N N . TRP A 1 109 ? -7.185 -5.259 -16.100 1.00 84.50 109 TRP A N 1
ATOM 846 C CA . TRP A 1 109 ? -6.150 -5.795 -15.205 1.00 84.50 109 TRP A CA 1
ATOM 847 C C . TRP A 1 109 ? -5.340 -6.918 -15.869 1.00 84.50 109 TRP A C 1
ATOM 849 O O . TRP A 1 109 ? -4.122 -6.987 -15.718 1.00 84.50 109 TRP A O 1
ATOM 859 N N . GLN A 1 110 ? -6.000 -7.767 -16.661 1.00 86.38 110 GLN A N 1
ATOM 860 C CA . GLN A 1 110 ? -5.340 -8.839 -17.399 1.00 86.38 110 GLN A CA 1
ATOM 861 C C . GLN A 1 110 ? -4.463 -8.336 -18.550 1.00 86.38 110 GLN A C 1
ATOM 863 O O . GLN A 1 110 ? -3.415 -8.938 -18.787 1.00 86.38 110 GLN A O 1
ATOM 868 N N . SER A 1 111 ? -4.841 -7.260 -19.257 1.00 82.50 111 SER A N 1
ATOM 869 C CA . SER A 1 111 ? -3.984 -6.708 -20.323 1.00 82.50 111 SER A CA 1
ATOM 870 C C . SER A 1 111 ? -2.712 -6.081 -19.753 1.00 82.50 111 SER A C 1
ATOM 872 O O . SER A 1 111 ? -1.647 -6.224 -20.346 1.00 82.50 111 SER A O 1
ATOM 874 N N . LEU A 1 112 ? -2.786 -5.558 -18.526 1.00 78.56 112 LEU A N 1
ATOM 875 C CA . LEU A 1 112 ? -1.628 -5.129 -17.734 1.00 78.56 112 LEU A CA 1
ATOM 876 C C . LEU A 1 112 ? -0.814 -6.302 -17.138 1.00 78.56 112 LEU A C 1
ATOM 878 O O . LEU A 1 112 ? 0.147 -6.089 -16.397 1.00 78.56 112 LEU A O 1
ATOM 882 N N . GLY A 1 113 ? -1.178 -7.552 -17.445 1.00 79.06 113 GLY A N 1
ATOM 883 C CA . GLY A 1 113 ? -0.474 -8.762 -17.010 1.00 79.06 113 GLY A CA 1
ATOM 884 C C . GLY A 1 113 ? -0.894 -9.308 -15.641 1.00 79.06 113 GLY A C 1
ATOM 885 O O . GLY A 1 113 ? -0.254 -10.241 -15.146 1.00 79.06 113 GLY A O 1
ATOM 886 N N . GLY A 1 114 ? -1.949 -8.756 -15.041 1.00 84.25 114 GLY A N 1
ATOM 887 C CA . GLY A 1 114 ? -2.516 -9.174 -13.760 1.00 84.25 114 GLY A CA 1
ATOM 888 C C . GLY A 1 114 ? -3.190 -10.554 -13.779 1.00 84.25 114 GLY A C 1
ATOM 889 O O . GLY A 1 114 ? -3.443 -11.127 -14.842 1.00 84.25 114 GLY A O 1
ATOM 890 N N . SER A 1 115 ? -3.450 -11.131 -12.599 1.00 87.00 115 SER A N 1
ATOM 891 C CA . SER A 1 115 ? -4.110 -12.440 -12.489 1.00 87.00 115 SER A CA 1
ATOM 892 C C . SER A 1 115 ? -5.630 -12.378 -12.713 1.00 87.00 115 SER A C 1
ATOM 894 O O . SER A 1 115 ? -6.280 -11.368 -12.437 1.00 87.00 115 SER A O 1
ATOM 896 N N . ASP A 1 116 ? -6.224 -13.489 -13.169 1.00 87.50 116 ASP A N 1
ATOM 897 C CA . ASP A 1 116 ? -7.683 -13.608 -13.340 1.00 87.50 116 ASP A CA 1
ATOM 898 C C . ASP A 1 116 ? -8.442 -13.517 -12.009 1.00 87.50 116 ASP A C 1
ATOM 900 O O . ASP A 1 116 ? -9.552 -12.981 -11.955 1.00 87.50 116 ASP A O 1
ATOM 904 N N . SER A 1 117 ? -7.830 -14.006 -10.925 1.00 83.75 117 SER A N 1
ATOM 905 C CA . SER A 1 117 ? -8.388 -13.914 -9.573 1.00 83.75 117 SER A CA 1
ATOM 906 C C . SER A 1 117 ? -8.521 -12.451 -9.143 1.00 83.75 117 SER A C 1
ATOM 908 O O . SER A 1 117 ? -9.616 -11.994 -8.800 1.00 83.75 117 SER A O 1
ATOM 910 N N . ALA A 1 118 ? -7.439 -11.676 -9.271 1.00 83.00 118 ALA A N 1
ATOM 911 C CA . ALA A 1 118 ? -7.437 -10.252 -8.950 1.00 83.00 118 ALA A CA 1
ATOM 912 C C . ALA A 1 118 ? -8.383 -9.453 -9.862 1.00 83.00 118 ALA A C 1
ATOM 914 O O . ALA A 1 118 ? -9.130 -8.601 -9.381 1.00 83.00 118 ALA A O 1
ATOM 915 N N . ALA A 1 119 ? -8.439 -9.770 -11.157 1.00 86.56 119 ALA A N 1
ATOM 916 C CA . ALA A 1 119 ? -9.379 -9.129 -12.074 1.00 86.56 119 ALA A CA 1
ATOM 917 C C . ALA A 1 119 ? -10.847 -9.381 -11.687 1.00 86.56 119 ALA A C 1
ATOM 919 O O . ALA A 1 119 ? -11.668 -8.462 -11.714 1.00 86.56 119 ALA A O 1
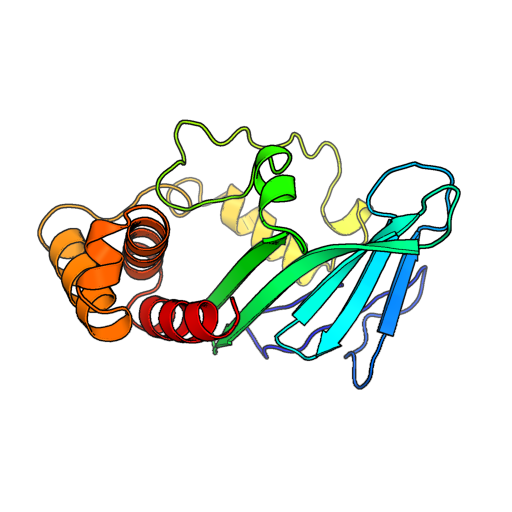ATOM 920 N N . SER A 1 120 ? -11.176 -10.613 -11.288 1.00 86.06 120 SER A N 1
ATOM 921 C CA . SER A 1 120 ? -12.522 -10.981 -10.832 1.00 86.06 120 SER A CA 1
ATOM 922 C C . SER A 1 120 ? -12.904 -10.236 -9.553 1.00 86.06 120 SER A C 1
ATOM 924 O O . SER A 1 120 ? -14.021 -9.724 -9.442 1.00 86.06 120 SER A O 1
ATOM 926 N N . PHE A 1 121 ? -11.962 -10.110 -8.614 1.00 81.44 121 PHE A N 1
ATOM 927 C CA . PHE A 1 121 ? -12.141 -9.317 -7.400 1.00 81.44 121 PHE A CA 1
ATOM 928 C C . PHE A 1 121 ? -12.383 -7.833 -7.708 1.00 81.44 121 PHE A C 1
ATOM 930 O O . PHE A 1 121 ? -13.329 -7.242 -7.181 1.00 81.44 121 PHE A O 1
ATOM 937 N N . LEU A 1 122 ? -11.574 -7.231 -8.588 1.00 78.69 122 LEU A N 1
ATOM 938 C CA . LEU A 1 122 ? -11.715 -5.826 -8.984 1.00 78.69 122 LEU A CA 1
ATOM 939 C C . LEU A 1 122 ? -13.067 -5.563 -9.651 1.00 78.69 122 LEU A C 1
ATOM 941 O O . LEU A 1 122 ? -13.730 -4.583 -9.317 1.00 78.69 122 LEU A O 1
ATOM 945 N N . LYS A 1 123 ? -13.511 -6.461 -10.537 1.00 81.44 123 LYS A N 1
ATOM 946 C CA . LYS A 1 123 ? -14.820 -6.363 -11.191 1.00 81.44 123 LYS A CA 1
ATOM 947 C C . LYS A 1 123 ? -15.963 -6.395 -10.175 1.00 81.44 123 LYS A C 1
ATOM 949 O O . LYS A 1 123 ? -16.800 -5.496 -10.179 1.00 81.44 123 LYS A O 1
ATOM 954 N N . LYS A 1 124 ? -15.954 -7.369 -9.258 1.00 78.94 124 LYS A N 1
ATOM 955 C CA . LYS A 1 124 ? -16.952 -7.462 -8.181 1.00 78.94 124 LYS A CA 1
ATOM 956 C C . LYS A 1 124 ? -16.961 -6.198 -7.315 1.00 78.94 124 LYS A C 1
ATOM 958 O O . LYS A 1 124 ? -18.018 -5.646 -7.030 1.00 78.94 124 LYS A O 1
ATOM 963 N N . SER A 1 125 ? -15.779 -5.688 -6.977 1.00 70.75 125 SER A N 1
ATOM 964 C CA . SER A 1 125 ? -15.622 -4.477 -6.164 1.00 70.75 125 SER A CA 1
ATOM 965 C C . SER A 1 125 ? -16.143 -3.213 -6.870 1.00 70.75 125 SER A C 1
ATOM 967 O O . SER A 1 125 ? -16.679 -2.315 -6.222 1.00 70.75 125 SER A O 1
ATOM 969 N N . GLN A 1 126 ? -16.018 -3.131 -8.200 1.00 70.00 126 GLN A N 1
ATOM 970 C CA . GLN A 1 126 ? -16.584 -2.043 -9.008 1.00 70.00 126 GLN A CA 1
ATOM 971 C C . GLN A 1 126 ? -18.109 -2.136 -9.156 1.00 70.00 126 GLN A C 1
ATOM 973 O O . GLN A 1 126 ? -18.776 -1.102 -9.217 1.00 70.00 126 GLN A O 1
ATOM 978 N N . GLU A 1 127 ? -18.662 -3.347 -9.235 1.00 69.25 127 GLU A N 1
ATOM 979 C CA . GLU A 1 127 ? -20.108 -3.594 -9.304 1.00 69.25 127 GLU A CA 1
ATOM 980 C C . GLU A 1 127 ? -20.790 -3.283 -7.961 1.00 69.25 127 GLU A C 1
ATOM 982 O O . GLU A 1 127 ? -21.851 -2.656 -7.929 1.00 69.25 127 GLU A O 1
ATOM 987 N N . GLU A 1 128 ? -20.127 -3.586 -6.843 1.00 66.88 128 GLU A N 1
ATOM 988 C CA . GLU A 1 128 ? -20.556 -3.274 -5.474 1.00 66.88 128 GLU A CA 1
ATOM 989 C C . GLU A 1 128 ? -20.297 -1.802 -5.077 1.00 66.88 128 GLU A C 1
ATOM 991 O O . GLU A 1 128 ? -19.912 -1.532 -3.939 1.00 66.88 128 GLU A O 1
ATOM 996 N N . LYS A 1 129 ? -20.534 -0.842 -5.995 1.00 53.06 129 LYS A N 1
ATOM 997 C CA . LYS A 1 129 ? -20.245 0.623 -5.948 1.00 53.06 129 LYS A CA 1
ATOM 998 C C . LYS A 1 129 ? -20.384 1.354 -4.594 1.00 53.06 129 LYS A C 1
ATOM 1000 O O . LYS A 1 129 ? -19.870 2.460 -4.451 1.00 53.06 129 LYS A O 1
ATOM 1005 N N . HIS A 1 130 ? -21.064 0.776 -3.611 1.00 47.28 130 HIS A N 1
ATOM 1006 C CA . HIS A 1 130 ? -21.307 1.311 -2.276 1.00 47.28 130 HIS A CA 1
ATOM 1007 C C . HIS A 1 130 ? -20.228 1.019 -1.223 1.00 47.28 130 HIS A C 1
ATOM 1009 O O . HIS A 1 130 ? -20.180 1.729 -0.217 1.00 47.28 130 HIS A O 1
ATOM 1015 N N . LEU A 1 131 ? -19.352 0.029 -1.422 1.00 47.62 131 LEU A N 1
ATOM 1016 C CA . LEU A 1 131 ? -18.465 -0.426 -0.344 1.00 47.62 131 LEU A CA 1
ATOM 1017 C C . LEU A 1 131 ? -17.076 0.215 -0.340 1.00 47.62 131 LEU A C 1
ATOM 1019 O O . LEU A 1 131 ? -16.387 0.096 0.664 1.00 47.62 131 LEU A O 1
ATOM 1023 N N . LEU A 1 132 ? -16.636 0.914 -1.393 1.00 51.59 132 LEU A N 1
ATOM 1024 C CA . LEU A 1 132 ? -15.230 1.347 -1.532 1.00 51.59 132 LEU A CA 1
ATOM 1025 C C . LEU A 1 132 ? -14.896 2.773 -1.067 1.00 51.59 132 LEU A C 1
ATOM 1027 O O . LEU A 1 132 ? -13.719 3.088 -0.939 1.00 51.59 132 LEU A O 1
ATOM 1031 N N . VAL A 1 133 ? -15.883 3.637 -0.807 1.00 55.16 133 VAL A N 1
ATOM 1032 C CA . VAL A 1 133 ? -15.609 5.074 -0.560 1.00 55.16 133 VAL A CA 1
ATOM 1033 C C . VAL A 1 133 ? -16.286 5.626 0.700 1.00 55.16 133 VAL A C 1
ATOM 1035 O O . VAL A 1 133 ? -15.903 6.684 1.192 1.00 55.16 133 VAL A O 1
ATOM 1038 N N . THR A 1 134 ? -17.259 4.917 1.273 1.00 59.91 134 THR A N 1
ATOM 1039 C CA . THR A 1 134 ? -17.987 5.407 2.450 1.00 59.91 134 THR A CA 1
ATOM 1040 C C . THR A 1 134 ? -17.233 5.035 3.727 1.00 59.91 134 THR A C 1
ATOM 1042 O O . THR A 1 134 ? -17.116 3.855 4.053 1.00 59.91 134 THR A O 1
ATOM 1045 N N . SER A 1 135 ? -16.697 6.037 4.428 1.00 71.31 135 SER A N 1
ATOM 1046 C CA . SER A 1 135 ? -16.151 5.871 5.781 1.00 71.31 135 SER A CA 1
ATOM 1047 C C . SER A 1 135 ? -17.279 5.764 6.813 1.00 71.31 135 SER A C 1
ATOM 1049 O O . SER A 1 135 ? -18.413 6.172 6.544 1.00 71.31 135 SER A O 1
ATOM 1051 N N . CYS A 1 136 ? -16.974 5.230 7.995 1.00 84.19 136 CYS A N 1
ATOM 1052 C CA . CYS A 1 136 ? -17.922 5.162 9.099 1.00 84.19 136 CYS A CA 1
ATOM 1053 C C . CYS A 1 136 ? -18.127 6.540 9.764 1.00 84.19 136 CYS A C 1
ATOM 1055 O O . CYS A 1 136 ? -17.294 7.441 9.651 1.00 84.19 136 CYS A O 1
ATOM 1057 N N . THR A 1 137 ? -19.268 6.734 10.433 1.00 87.50 137 THR A N 1
ATOM 1058 C CA . THR A 1 137 ? -19.667 8.011 11.060 1.00 87.50 137 THR A CA 1
ATOM 1059 C C . THR A 1 137 ? -20.191 7.800 12.480 1.00 87.50 137 THR A C 1
ATOM 1061 O O . THR A 1 137 ? -20.569 6.685 12.836 1.00 87.50 137 THR A O 1
ATOM 1064 N N . GLY A 1 138 ? -20.271 8.875 13.272 1.00 90.12 138 GLY A N 1
ATOM 1065 C CA . GLY A 1 138 ? -20.794 8.829 14.644 1.00 90.12 138 GLY A CA 1
ATOM 1066 C C . GLY A 1 138 ? -19.951 7.928 15.545 1.00 90.12 138 GLY A C 1
ATOM 1067 O O . GLY A 1 138 ? -18.727 7.909 15.419 1.00 90.12 138 GLY A O 1
ATOM 1068 N N . ASP A 1 139 ? -20.609 7.137 16.390 1.00 90.88 139 ASP A N 1
ATOM 1069 C CA . ASP A 1 139 ? -19.963 6.251 17.370 1.00 90.88 139 ASP A CA 1
ATOM 1070 C C . ASP A 1 139 ? -18.963 5.274 16.737 1.00 90.88 139 ASP A C 1
ATOM 1072 O O . ASP A 1 139 ? -17.928 4.962 17.323 1.00 90.88 139 ASP A O 1
ATOM 1076 N N . ALA A 1 140 ? -19.233 4.817 15.509 1.00 89.00 140 ALA A N 1
ATOM 1077 C CA . ALA A 1 140 ? -18.323 3.933 14.788 1.00 89.00 140 ALA A CA 1
ATOM 1078 C C . ALA A 1 140 ? -16.996 4.631 14.446 1.00 89.00 140 ALA A C 1
ATOM 1080 O O . ALA A 1 140 ? -15.939 4.012 14.552 1.00 89.00 140 ALA A O 1
ATOM 1081 N N . LYS A 1 141 ? -17.044 5.922 14.085 1.00 91.94 141 LYS A N 1
ATOM 1082 C CA . LYS A 1 141 ? -15.842 6.720 13.813 1.00 91.94 141 LYS A CA 1
ATOM 1083 C C . LYS A 1 141 ? -15.066 6.972 15.097 1.00 91.94 141 LYS A C 1
ATOM 1085 O O . LYS A 1 141 ? -13.861 6.780 15.102 1.00 91.94 141 LYS A O 1
ATOM 1090 N N . THR A 1 142 ? -15.748 7.328 16.184 1.00 93.06 142 THR A N 1
ATOM 1091 C CA . THR A 1 142 ? -15.107 7.516 17.494 1.00 93.06 142 THR A CA 1
ATOM 1092 C C . THR A 1 142 ? -14.399 6.243 17.948 1.00 93.06 142 THR A C 1
ATOM 1094 O O . THR A 1 142 ? -13.230 6.290 18.304 1.00 93.06 142 THR A O 1
ATOM 1097 N N . LYS A 1 143 ? -15.043 5.078 17.810 1.00 94.31 143 LYS A N 1
ATOM 1098 C CA . LYS A 1 143 ? -14.406 3.794 18.121 1.00 94.31 143 LYS A CA 1
ATOM 1099 C C . LYS A 1 143 ? -13.183 3.513 17.239 1.00 94.31 143 LYS A C 1
ATOM 1101 O O . LYS A 1 143 ? -12.199 2.956 17.722 1.00 94.31 143 LYS A O 1
ATOM 1106 N N . ALA A 1 144 ? -13.241 3.865 15.955 1.00 93.19 144 ALA A N 1
ATOM 1107 C CA . ALA A 1 144 ? -12.101 3.732 15.053 1.00 93.19 144 ALA A CA 1
ATOM 1108 C C . ALA A 1 144 ? -10.948 4.675 15.444 1.00 93.19 144 ALA A C 1
ATOM 1110 O O . ALA A 1 144 ? -9.801 4.240 15.450 1.00 93.19 144 ALA A O 1
ATOM 1111 N N . GLU A 1 145 ? -11.247 5.917 15.838 1.00 93.31 145 GLU A N 1
ATOM 1112 C CA . GLU A 1 145 ? -10.267 6.863 16.389 1.00 93.31 145 GLU A CA 1
ATOM 1113 C C . GLU A 1 145 ? -9.607 6.314 17.656 1.00 93.31 145 GLU A C 1
ATOM 1115 O O . GLU A 1 145 ? -8.383 6.265 17.713 1.00 93.31 145 GLU A O 1
ATOM 1120 N N . ASP A 1 146 ? -10.388 5.819 18.618 1.00 94.38 146 ASP A N 1
ATOM 1121 C CA . ASP A 1 146 ? -9.859 5.237 19.859 1.00 94.38 146 ASP A CA 1
ATOM 1122 C C . ASP A 1 146 ? -8.959 4.025 19.574 1.00 94.38 146 ASP A C 1
ATOM 1124 O O . ASP A 1 146 ? -7.866 3.907 20.126 1.00 94.38 146 ASP A O 1
ATOM 1128 N N . THR A 1 147 ? -9.380 3.161 18.645 1.00 94.69 147 THR A N 1
ATOM 1129 C CA . THR A 1 147 ? -8.586 2.001 18.213 1.00 94.69 147 THR A CA 1
ATOM 1130 C C . THR A 1 147 ? -7.264 2.451 17.584 1.00 94.69 147 THR A C 1
ATOM 1132 O O . THR A 1 147 ? -6.205 1.924 17.908 1.00 94.69 147 THR A O 1
ATOM 1135 N N . CYS A 1 148 ? -7.287 3.442 16.692 1.00 93.31 148 CYS A N 1
ATOM 1136 C CA . CYS A 1 148 ? -6.064 3.963 16.083 1.00 93.31 148 CYS A CA 1
ATOM 1137 C C . CYS A 1 148 ? -5.156 4.654 17.105 1.00 93.31 148 CYS A C 1
ATOM 1139 O O . CYS A 1 148 ? -3.942 4.479 17.038 1.00 93.31 148 CYS A O 1
ATOM 1141 N N . SER A 1 149 ? -5.716 5.377 18.075 1.00 93.50 149 SER A N 1
ATOM 1142 C CA . SER A 1 149 ? -4.973 5.986 19.184 1.00 93.50 149 SER A CA 1
ATOM 1143 C C . SER A 1 149 ? -4.249 4.940 20.029 1.00 93.50 149 SER A C 1
ATOM 1145 O O . SER A 1 149 ? -3.075 5.121 20.348 1.00 93.50 149 SER A O 1
ATOM 1147 N N . GLU A 1 150 ? -4.910 3.823 20.339 1.00 94.75 150 GLU A N 1
ATOM 1148 C CA . GLU A 1 150 ? -4.324 2.724 21.114 1.00 94.75 150 GLU A CA 1
ATOM 1149 C C . GLU A 1 150 ? -3.086 2.128 20.425 1.00 94.75 150 GLU A C 1
ATOM 1151 O O . GLU A 1 150 ? -2.060 1.906 21.068 1.00 94.75 150 GLU A O 1
ATOM 1156 N N . TYR A 1 151 ? -3.156 1.908 19.109 1.00 92.50 151 TYR A N 1
ATOM 1157 C CA . TYR A 1 151 ? -2.073 1.275 18.348 1.00 92.50 151 TYR A CA 1
ATOM 1158 C C . TYR A 1 151 ? -0.984 2.247 17.876 1.00 92.50 151 TYR A C 1
ATOM 1160 O O . TYR A 1 151 ? 0.175 1.850 17.742 1.00 92.50 151 TYR A O 1
ATOM 1168 N N . LEU A 1 152 ? -1.333 3.504 17.590 1.00 90.38 152 LEU A N 1
ATOM 1169 C CA . LEU A 1 152 ? -0.419 4.490 17.001 1.00 90.38 152 LEU A CA 1
ATOM 1170 C C . LEU A 1 152 ? 0.116 5.515 18.002 1.00 90.38 152 LEU A C 1
ATOM 1172 O O . LEU A 1 152 ? 1.089 6.200 17.681 1.00 90.38 152 LEU A O 1
ATOM 1176 N N . GLY A 1 153 ? -0.492 5.629 19.182 1.00 88.00 153 GLY A N 1
ATOM 1177 C CA . GLY A 1 153 ? -0.197 6.661 20.172 1.00 88.00 153 GLY A CA 1
ATOM 1178 C C . GLY A 1 153 ? -0.825 8.020 19.838 1.00 88.00 153 GLY A C 1
ATOM 1179 O O . GLY A 1 153 ? -0.989 8.392 18.673 1.00 88.00 153 GLY A O 1
ATOM 1180 N N . GLU A 1 154 ? -1.136 8.794 20.883 1.00 83.69 154 GLU A N 1
ATOM 1181 C CA . GLU A 1 154 ? -1.782 10.117 20.782 1.00 83.69 154 GLU A CA 1
ATOM 1182 C C . GLU A 1 154 ? -0.953 11.140 19.985 1.00 83.69 154 GLU A C 1
ATOM 1184 O O . GLU A 1 154 ? -1.501 11.966 19.265 1.00 83.69 154 GLU A O 1
ATOM 1189 N N . GLU A 1 155 ? 0.375 11.034 20.015 1.00 82.12 155 GLU A N 1
ATOM 1190 C CA . GLU A 1 155 ? 1.293 11.844 19.199 1.00 82.12 155 GLU A CA 1
ATOM 1191 C C . GLU A 1 155 ? 0.989 11.776 17.688 1.00 82.12 155 GLU A C 1
ATOM 1193 O O . GLU A 1 155 ? 1.140 12.754 16.954 1.00 82.12 155 GLU A O 1
ATOM 1198 N N . THR A 1 156 ? 0.534 10.616 17.207 1.00 78.12 156 THR A N 1
ATOM 1199 C CA . THR A 1 156 ? 0.249 10.385 15.790 1.00 78.12 156 THR A CA 1
ATOM 1200 C C . THR A 1 156 ? -1.080 11.029 15.406 1.00 78.12 156 THR A C 1
ATOM 1202 O O . THR A 1 156 ? -1.208 11.530 14.286 1.00 78.12 156 THR A O 1
ATOM 1205 N N . ARG A 1 157 ? -2.031 11.101 16.348 1.00 77.00 157 ARG A N 1
ATOM 1206 C CA . ARG A 1 157 ? -3.326 11.777 16.185 1.00 77.00 157 ARG A CA 1
ATOM 1207 C C . ARG A 1 157 ? -3.156 13.256 15.845 1.00 77.00 157 ARG A C 1
ATOM 1209 O O . ARG A 1 157 ? -3.866 13.774 14.990 1.00 77.00 157 ARG A O 1
ATOM 1216 N N . GLU A 1 158 ? -2.163 13.913 16.438 1.00 67.69 158 GLU A N 1
ATOM 1217 C CA . GLU A 1 158 ? -1.865 15.331 16.191 1.00 67.69 158 GLU A CA 1
ATOM 1218 C C . GLU A 1 158 ? -1.235 15.588 14.807 1.00 67.69 158 GLU A C 1
ATOM 1220 O O . GLU A 1 158 ? -1.355 16.683 14.259 1.00 67.69 158 GLU A O 1
ATOM 1225 N N . SER A 1 159 ? -0.602 14.573 14.203 1.00 64.81 159 SER A N 1
ATOM 1226 C CA . SER A 1 159 ? 0.045 14.655 12.879 1.00 64.81 159 SER A CA 1
ATOM 1227 C C . SER A 1 159 ? -0.901 14.415 11.682 1.00 64.81 159 SER A C 1
ATOM 1229 O O . SER A 1 159 ? -0.506 14.589 10.523 1.00 64.81 159 SER A O 1
ATOM 1231 N N . GLY A 1 160 ? -2.162 14.054 11.958 1.00 64.25 160 GLY A N 1
ATOM 1232 C CA . GLY A 1 160 ? -3.306 14.053 11.036 1.00 64.25 160 GLY A CA 1
ATOM 1233 C C . GLY A 1 160 ? -3.291 12.960 9.968 1.00 64.25 160 GLY A C 1
ATOM 1234 O O . GLY A 1 160 ? -4.051 12.005 10.047 1.00 64.25 160 GLY A O 1
ATOM 1235 N N . SER A 1 161 ? -2.408 13.061 8.971 1.00 75.19 161 SER A N 1
ATOM 1236 C CA . SER A 1 161 ? -2.543 12.273 7.729 1.00 75.19 161 SER A CA 1
ATOM 1237 C C . SER A 1 161 ? -2.475 10.750 7.925 1.00 75.19 161 SER A C 1
ATOM 1239 O O . SER A 1 161 ? -3.321 10.034 7.407 1.00 75.19 161 SER A O 1
ATOM 1241 N N . PHE A 1 162 ? -1.511 10.247 8.705 1.00 81.06 162 PHE A N 1
ATOM 1242 C CA . PHE A 1 162 ? -1.368 8.805 8.962 1.00 81.06 162 PHE A CA 1
ATOM 1243 C C . PHE A 1 162 ? -2.452 8.264 9.908 1.00 81.06 162 PHE A C 1
ATOM 1245 O O . PHE A 1 162 ? -2.862 7.109 9.811 1.00 81.06 162 PHE A O 1
ATOM 1252 N N . PHE A 1 163 ? -2.913 9.094 10.845 1.00 87.44 163 PHE A N 1
ATOM 1253 C CA . PHE A 1 163 ? -3.973 8.715 11.772 1.00 87.44 163 PHE A CA 1
ATOM 1254 C C . PHE A 1 163 ? -5.323 8.630 11.055 1.00 87.44 163 PHE A C 1
ATOM 1256 O O . PHE A 1 163 ? -6.047 7.652 11.223 1.00 87.44 163 PHE A O 1
ATOM 1263 N N . ASP A 1 164 ? -5.625 9.605 10.199 1.00 86.06 164 ASP A N 1
ATOM 1264 C CA . ASP A 1 164 ? -6.834 9.613 9.377 1.00 86.06 164 ASP A CA 1
ATOM 1265 C C . ASP A 1 164 ? -6.871 8.417 8.409 1.00 86.06 164 ASP A C 1
ATOM 1267 O O . ASP A 1 164 ? -7.936 7.812 8.240 1.00 86.06 164 ASP A O 1
ATOM 1271 N N . ASP A 1 165 ? -5.712 8.026 7.852 1.00 82.31 165 ASP A N 1
ATOM 1272 C CA . ASP A 1 165 ? -5.558 6.793 7.066 1.00 82.31 165 ASP A CA 1
ATOM 1273 C C . ASP A 1 165 ? -5.999 5.569 7.897 1.00 82.31 165 ASP A C 1
ATOM 1275 O O . ASP A 1 165 ? -6.862 4.792 7.480 1.00 82.31 165 ASP A O 1
ATOM 1279 N N . CYS A 1 166 ? -5.459 5.432 9.116 1.00 88.00 166 CYS A N 1
ATOM 1280 C CA . CYS A 1 166 ? -5.805 4.337 10.024 1.00 88.00 166 CYS A CA 1
ATOM 1281 C C . CYS A 1 166 ? -7.303 4.308 10.348 1.00 88.00 166 CYS A C 1
ATOM 1283 O O . CYS A 1 166 ? -7.930 3.251 10.265 1.00 88.00 166 CYS A O 1
ATOM 1285 N N . VAL A 1 167 ? -7.900 5.452 10.694 1.00 89.62 167 VAL A N 1
ATOM 1286 C CA . VAL A 1 167 ? -9.321 5.530 11.074 1.00 89.62 167 VAL A CA 1
ATOM 1287 C C . VAL A 1 167 ? -10.207 5.085 9.918 1.00 89.62 167 VAL A C 1
ATOM 1289 O O . VAL A 1 167 ? -11.152 4.317 10.111 1.00 89.62 167 VAL A O 1
ATOM 1292 N N . PHE A 1 168 ? -9.892 5.536 8.706 1.00 85.81 168 PHE A N 1
ATOM 1293 C CA . PHE A 1 168 ? -10.614 5.136 7.507 1.00 85.81 168 PHE A CA 1
ATOM 1294 C C . PHE A 1 168 ? -10.514 3.628 7.248 1.00 85.81 168 PHE A C 1
ATOM 1296 O O . PHE A 1 168 ? -11.527 2.994 6.942 1.00 85.81 168 PHE A O 1
ATOM 1303 N N . ASP A 1 169 ? -9.329 3.042 7.399 1.00 84.69 169 ASP A N 1
ATOM 1304 C CA . ASP A 1 169 ? -9.126 1.609 7.191 1.00 84.69 169 ASP A CA 1
ATOM 1305 C C . ASP A 1 169 ? -9.839 0.771 8.267 1.00 84.69 169 ASP A C 1
ATOM 1307 O O . ASP A 1 169 ? -10.537 -0.199 7.951 1.00 84.69 169 ASP A O 1
ATOM 1311 N N . VAL A 1 170 ? -9.767 1.186 9.536 1.00 89.00 170 VAL A N 1
ATOM 1312 C CA . VAL A 1 170 ? -10.471 0.538 10.656 1.00 89.00 170 VAL A CA 1
ATOM 1313 C C . VAL A 1 170 ? -11.985 0.607 10.479 1.00 89.00 170 VAL A C 1
ATOM 1315 O O . VAL A 1 170 ? -12.670 -0.388 10.721 1.00 89.00 170 VAL A O 1
ATOM 1318 N N . CYS A 1 171 ? -12.524 1.724 9.983 1.00 87.25 171 CYS A N 1
ATOM 1319 C CA . CYS A 1 171 ? -13.946 1.839 9.646 1.00 87.25 171 CYS A CA 1
ATOM 1320 C C . CYS A 1 171 ? -14.419 0.768 8.645 1.00 87.25 171 CYS A C 1
ATOM 1322 O O . CYS A 1 171 ? -15.613 0.469 8.593 1.00 87.25 171 CYS A O 1
ATOM 1324 N N . ARG A 1 172 ? -13.516 0.216 7.824 1.00 80.69 172 ARG A N 1
ATOM 1325 C CA . ARG A 1 172 ? -13.842 -0.700 6.719 1.00 80.69 172 ARG A CA 1
ATOM 1326 C C . ARG A 1 172 ? -13.496 -2.151 7.021 1.00 80.69 172 ARG A C 1
ATOM 1328 O O . ARG A 1 172 ? -14.204 -3.046 6.569 1.00 80.69 172 ARG A O 1
ATOM 1335 N N . GLY A 1 173 ? -12.408 -2.377 7.749 1.00 79.69 173 GLY A N 1
ATOM 1336 C CA . GLY A 1 173 ? -11.854 -3.711 7.984 1.00 79.69 173 GLY A CA 1
ATOM 1337 C C . GLY A 1 173 ? -11.553 -4.029 9.447 1.00 79.69 173 GLY A C 1
ATOM 1338 O O . GLY A 1 173 ? -10.997 -5.087 9.751 1.00 79.69 173 GLY A O 1
ATOM 1339 N N . GLY A 1 174 ? -11.940 -3.141 10.362 1.00 87.00 174 GLY A N 1
ATOM 1340 C CA . GLY A 1 174 ? -11.813 -3.338 11.799 1.00 87.00 174 GLY A CA 1
ATOM 1341 C C . GLY A 1 174 ? -10.377 -3.253 12.313 1.00 87.00 174 GLY A C 1
ATOM 1342 O O . GLY A 1 174 ? -9.460 -2.781 11.647 1.00 87.00 174 GLY A O 1
ATOM 1343 N N . GLU A 1 175 ? -10.187 -3.738 13.538 1.00 90.56 175 GLU A N 1
ATOM 1344 C CA . GLU A 1 175 ? -8.956 -3.583 14.327 1.00 90.56 175 GLU A CA 1
ATOM 1345 C C . GLU A 1 175 ? -7.691 -4.140 13.648 1.00 90.56 175 GLU A C 1
ATOM 1347 O O . GLU A 1 175 ? -6.587 -3.656 13.894 1.00 90.56 175 GLU A O 1
ATOM 1352 N N . SER A 1 176 ? -7.830 -5.131 12.758 1.00 88.81 176 SER A N 1
ATOM 1353 C CA . SER A 1 176 ? -6.695 -5.688 12.005 1.00 88.81 176 SER A CA 1
ATOM 1354 C C . SER A 1 176 ? -5.931 -4.619 11.212 1.00 88.81 176 SER A C 1
ATOM 1356 O O . SER A 1 176 ? -4.705 -4.684 11.115 1.00 88.81 176 SER A O 1
ATOM 1358 N N . PHE A 1 177 ? -6.625 -3.584 10.734 1.00 88.44 177 PHE A N 1
ATOM 1359 C CA . PHE A 1 177 ? -6.006 -2.472 10.023 1.00 88.44 177 PHE A CA 1
ATOM 1360 C C . PHE A 1 177 ? -5.268 -1.499 10.946 1.00 88.44 177 PHE A C 1
ATOM 1362 O O . PHE A 1 177 ? -4.241 -0.965 10.535 1.00 88.44 177 PHE A O 1
ATOM 1369 N N . ALA A 1 178 ? -5.695 -1.332 12.203 1.00 90.00 178 ALA A N 1
ATOM 1370 C CA . ALA A 1 178 ? -4.941 -0.551 13.189 1.00 90.00 178 ALA A CA 1
ATOM 1371 C C . ALA A 1 178 ? -3.611 -1.233 13.542 1.00 90.00 178 ALA A C 1
ATOM 1373 O O . ALA A 1 178 ? -2.561 -0.589 13.565 1.00 90.00 178 ALA A O 1
ATOM 1374 N N . LYS A 1 179 ? -3.633 -2.563 13.721 1.00 90.62 179 LYS A N 1
ATOM 1375 C CA . LYS A 1 179 ? -2.420 -3.378 13.914 1.00 90.62 179 LYS A CA 1
ATOM 1376 C C . LYS A 1 179 ? -1.477 -3.260 12.721 1.00 90.62 179 LYS A C 1
ATOM 1378 O O . LYS A 1 179 ? -0.285 -3.015 12.899 1.00 90.62 179 LYS A O 1
ATOM 1383 N N . ALA A 1 180 ? -2.018 -3.395 11.509 1.00 88.31 180 ALA A N 1
ATOM 1384 C CA . ALA A 1 180 ? -1.237 -3.256 10.288 1.00 88.31 180 ALA A CA 1
ATOM 1385 C C . ALA A 1 180 ? -0.650 -1.844 10.131 1.00 88.31 180 ALA A C 1
ATOM 1387 O O . ALA A 1 180 ? 0.499 -1.718 9.717 1.00 88.31 180 ALA A O 1
ATOM 1388 N N . ALA A 1 181 ? -1.387 -0.795 10.509 1.00 88.50 181 ALA A N 1
ATOM 1389 C CA . ALA A 1 181 ? -0.898 0.581 10.495 1.00 88.50 181 ALA A CA 1
ATOM 1390 C C . ALA A 1 181 ? 0.254 0.794 11.495 1.00 88.50 181 ALA A C 1
ATOM 1392 O O . ALA A 1 181 ? 1.265 1.397 11.138 1.00 88.50 181 ALA A O 1
ATOM 1393 N N . ALA A 1 182 ? 0.162 0.259 12.715 1.00 89.50 182 ALA A N 1
ATOM 1394 C CA . ALA A 1 182 ? 1.254 0.341 13.688 1.00 89.50 182 ALA A CA 1
ATOM 1395 C C . ALA A 1 182 ? 2.523 -0.366 13.193 1.00 89.50 182 ALA A C 1
ATOM 1397 O O . ALA A 1 182 ? 3.623 0.183 13.277 1.00 89.50 182 ALA A O 1
ATOM 1398 N N . GLU A 1 183 ? 2.373 -1.557 12.609 1.00 90.12 183 GLU A N 1
ATOM 1399 C CA . GLU A 1 183 ? 3.499 -2.262 12.000 1.00 90.12 183 GLU A CA 1
ATOM 1400 C C . GLU A 1 183 ? 4.072 -1.475 10.815 1.00 90.12 183 GLU A C 1
ATOM 1402 O O . GLU A 1 183 ? 5.288 -1.330 10.707 1.00 90.12 183 GLU A O 1
ATOM 1407 N N . LEU A 1 184 ? 3.223 -0.893 9.969 1.00 87.19 184 LEU A N 1
ATOM 1408 C CA . LEU A 1 184 ? 3.651 -0.102 8.819 1.00 87.19 184 LEU A CA 1
ATOM 1409 C C . LEU A 1 184 ? 4.407 1.166 9.238 1.00 87.19 184 LEU A C 1
ATOM 1411 O O . LEU A 1 184 ? 5.389 1.523 8.591 1.00 87.19 184 LEU A O 1
ATOM 1415 N N . ARG A 1 185 ? 4.007 1.811 10.343 1.00 84.69 185 ARG A N 1
ATOM 1416 C CA . ARG A 1 185 ? 4.728 2.949 10.938 1.00 84.69 185 ARG A CA 1
ATOM 1417 C C . ARG A 1 185 ? 6.161 2.571 11.316 1.00 84.69 185 ARG A C 1
ATOM 1419 O O . ARG A 1 185 ? 7.054 3.382 11.128 1.00 84.69 185 ARG A O 1
ATOM 1426 N N . SER A 1 186 ? 6.394 1.344 11.788 1.00 85.62 186 SER A N 1
ATOM 1427 C CA . SER A 1 186 ? 7.740 0.862 12.141 1.00 85.62 186 SER A CA 1
ATOM 1428 C C . SER A 1 186 ? 8.662 0.597 10.938 1.00 85.62 186 SER A C 1
ATOM 1430 O O . SER A 1 186 ? 9.859 0.385 11.126 1.00 85.62 186 SER A O 1
ATOM 1432 N N . LEU A 1 187 ? 8.119 0.589 9.713 1.00 81.75 187 LEU A N 1
ATOM 1433 C CA . LEU A 1 187 ? 8.872 0.371 8.470 1.00 81.75 187 LEU A CA 1
ATOM 1434 C C . LEU A 1 187 ? 9.311 1.675 7.784 1.00 81.75 187 LEU A C 1
ATOM 1436 O O . LEU A 1 187 ? 10.030 1.615 6.786 1.00 81.75 187 LEU A O 1
ATOM 1440 N N . MET A 1 188 ? 8.858 2.834 8.272 1.00 73.94 188 MET A N 1
ATOM 1441 C CA . MET A 1 188 ? 9.107 4.156 7.681 1.00 73.94 188 MET A CA 1
ATOM 1442 C C . MET A 1 188 ? 10.055 4.989 8.533 1.00 73.94 188 MET A C 1
ATOM 1444 O O . MET A 1 188 ? 10.856 5.724 7.915 1.00 73.94 188 MET A O 1
#

pLDDT: mean 79.28, std 13.13, range [40.81, 94.75]

Radius of gyration: 17.64 Å; chains: 1; bounding box: 45×36×45 Å

Sequence (188 aa):
MELTSEDCQWRSKNGHRSWSVIERNASLSLLEGGEYVTGFEYVNAKHVNLGINTPHGKKDILVLNTVCMSGAINLRVSPRKAFEAKFLTGQIQAGNAKSQERFPVEESWQSLGGSDSAASFLKKSQEEKHLLVTSCTGDAKTKAEDTCSEYLGEETRESGSFFDDCVFDVCRGGESFAKAAAELRSLM